Protein AF-Q5C4B3-F1 (afdb_monomer_lite)

Sequence (216 aa):
MTKDFSPYSTLPSRCFLTMSSDKAFKNINENVLPYVNGIFIEPGDGESVEKTQIGSLDFSVFSCQSVNSEAIKLAESFEYDSKSLESFLQRLLSSLESHMPLLLECISAALEFESRGFFTEVIQEVIKKMKCVVQFPLIDSDYFYNPIHEIEEDDCDFIFHFTFILRYLCYPVFRGKSHGLVVTCKSLRLMVFFSTLTRIIHESIPLRQLFSFLPI

Structure (mmCIF, N/CA/C/O backbone):
data_AF-Q5C4B3-F1
#
_entry.id   AF-Q5C4B3-F1
#
loop_
_atom_site.group_PDB
_atom_site.id
_atom_site.type_symbol
_atom_site.label_atom_id
_atom_site.label_alt_id
_atom_site.label_comp_id
_atom_site.label_asym_id
_atom_site.label_entity_id
_atom_site.label_seq_id
_atom_site.pdbx_PDB_ins_code
_atom_site.Cartn_x
_atom_site.Cartn_y
_atom_site.Cartn_z
_atom_site.occupancy
_atom_site.B_iso_or_equiv
_atom_site.auth_seq_id
_atom_site.auth_comp_id
_atom_site.auth_asym_id
_atom_site.auth_atom_id
_atom_site.pdbx_PDB_model_num
ATOM 1 N N . MET A 1 1 ? -23.673 -58.219 40.569 1.00 42.75 1 MET A N 1
ATOM 2 C CA . MET A 1 1 ? -22.215 -58.093 40.376 1.00 42.75 1 MET A CA 1
ATOM 3 C C . MET A 1 1 ? -21.987 -56.993 39.366 1.00 42.75 1 MET A C 1
ATOM 5 O O . MET A 1 1 ? -22.452 -57.086 38.241 1.00 42.75 1 MET A O 1
ATOM 9 N N . THR A 1 2 ? -21.404 -55.917 39.864 1.00 37.94 2 THR A N 1
ATOM 10 C CA . THR A 1 2 ? -21.088 -54.646 39.219 1.00 37.94 2 THR A CA 1
ATOM 11 C C . THR A 1 2 ? -19.963 -54.787 38.197 1.00 37.94 2 THR A C 1
ATOM 13 O O . THR A 1 2 ? -19.025 -55.552 38.425 1.00 37.94 2 THR A O 1
ATOM 16 N N . LYS A 1 3 ? -20.030 -53.992 37.125 1.00 38.06 3 LYS A N 1
ATOM 17 C CA . LYS A 1 3 ? -18.931 -53.121 36.678 1.00 38.06 3 LYS A CA 1
ATOM 18 C C . LYS A 1 3 ? -19.428 -52.190 35.573 1.00 38.06 3 LYS A C 1
ATOM 20 O O . LYS A 1 3 ? -19.507 -52.566 34.409 1.00 38.06 3 LYS A O 1
ATOM 25 N N . ASP A 1 4 ? -19.758 -50.978 36.003 1.00 37.06 4 ASP A N 1
ATOM 26 C CA . ASP A 1 4 ? -19.818 -49.780 35.178 1.00 37.06 4 ASP A CA 1
ATOM 27 C C . ASP A 1 4 ? -18.471 -49.557 34.481 1.00 37.06 4 ASP A C 1
ATOM 29 O O . ASP A 1 4 ? -17.417 -49.601 35.119 1.00 37.06 4 ASP A O 1
ATOM 33 N N . PHE A 1 5 ? -18.511 -49.281 33.180 1.00 36.56 5 PHE A N 1
ATOM 34 C CA . PHE A 1 5 ? -17.399 -48.688 32.444 1.00 36.56 5 PHE A CA 1
ATOM 35 C C . PHE A 1 5 ? -17.901 -47.423 31.751 1.00 36.56 5 PHE A C 1
ATOM 37 O O . PHE A 1 5 ? -18.406 -47.447 30.634 1.00 36.56 5 PHE A O 1
ATOM 44 N N . SER A 1 6 ? -17.743 -46.310 32.460 1.00 35.88 6 SER A N 1
ATOM 45 C CA . SER A 1 6 ? -17.608 -44.976 31.889 1.00 35.88 6 SER A CA 1
ATOM 46 C C . SER A 1 6 ? -16.128 -44.606 31.944 1.00 35.88 6 SER A C 1
ATOM 48 O O . SER A 1 6 ? -15.518 -44.757 33.005 1.00 35.88 6 SER A O 1
ATOM 50 N N . PRO A 1 7 ? -15.544 -44.085 30.855 1.00 38.00 7 PRO A N 1
ATOM 51 C CA . PRO A 1 7 ? -14.373 -43.247 30.973 1.00 38.00 7 PRO A CA 1
ATOM 52 C C . PRO A 1 7 ? -14.710 -41.848 30.453 1.00 38.00 7 PRO A C 1
ATOM 54 O O . PRO A 1 7 ? -14.357 -41.474 29.337 1.00 38.00 7 PRO A O 1
ATOM 57 N N . TYR A 1 8 ? -15.333 -41.034 31.307 1.00 3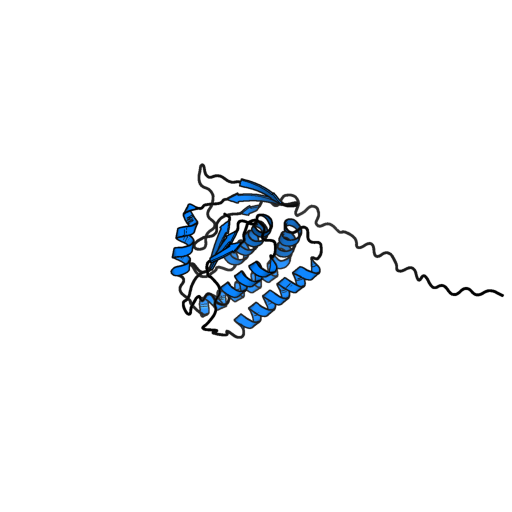3.53 8 TYR A N 1
ATOM 58 C CA . TYR A 1 8 ? -14.981 -39.617 31.348 1.00 33.53 8 TYR A CA 1
ATOM 59 C C . TYR A 1 8 ? -13.519 -39.527 3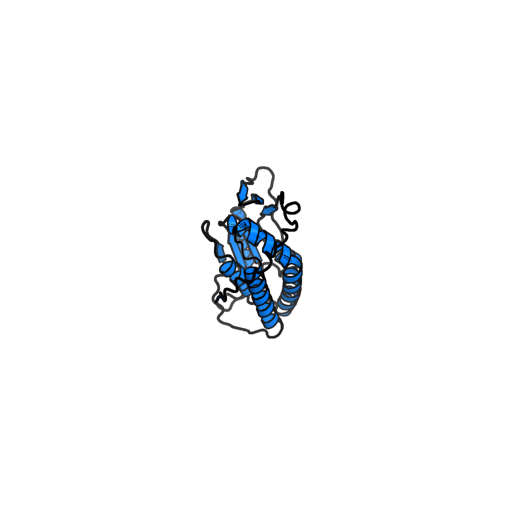1.796 1.00 33.53 8 TYR A C 1
ATOM 61 O O . TYR A 1 8 ? -13.219 -39.452 32.986 1.00 33.53 8 TYR A O 1
ATOM 69 N N . SER A 1 9 ? -12.589 -39.571 30.842 1.00 33.66 9 SER A N 1
ATOM 70 C CA . SER A 1 9 ? -11.233 -39.102 31.091 1.00 33.66 9 SER A CA 1
ATOM 71 C C . SER A 1 9 ? -11.267 -37.580 31.069 1.00 33.66 9 SER A C 1
ATOM 73 O O . SER A 1 9 ? -11.365 -36.954 30.014 1.00 33.66 9 SER A O 1
ATOM 75 N N . THR A 1 10 ? -11.215 -37.009 32.265 1.00 37.81 10 THR A N 1
ATOM 76 C CA . THR A 1 10 ? -10.820 -35.635 32.562 1.00 37.81 10 THR A CA 1
ATOM 77 C C . THR A 1 10 ? -9.620 -35.225 31.708 1.00 37.81 10 THR A C 1
ATOM 79 O O . THR A 1 10 ? -8.480 -35.582 32.009 1.00 37.81 10 THR A O 1
ATOM 82 N N . LEU A 1 11 ? -9.874 -34.474 30.638 1.00 30.89 11 LEU A N 1
ATOM 83 C CA . LEU A 1 11 ? -8.842 -33.671 29.999 1.00 30.89 11 LEU A CA 1
ATOM 84 C C . LEU A 1 11 ? -8.477 -32.557 30.986 1.00 30.89 11 LEU A C 1
ATOM 86 O O . LEU A 1 11 ? -9.383 -31.891 31.493 1.00 30.89 11 LEU A O 1
ATOM 90 N N . PRO A 1 12 ? -7.190 -32.350 31.303 1.00 29.67 12 PRO A N 1
ATOM 91 C CA . PRO A 1 12 ? -6.805 -31.215 32.115 1.00 29.67 12 PRO A CA 1
ATOM 92 C C . PRO A 1 12 ? -7.222 -29.952 31.369 1.00 29.67 12 PRO A C 1
ATOM 94 O O . PRO A 1 12 ? -6.818 -29.740 30.223 1.00 29.67 12 PRO A O 1
ATOM 97 N N . SER A 1 13 ? -8.035 -29.133 32.037 1.00 32.34 13 SER A N 1
ATOM 98 C CA . SER A 1 13 ? -8.277 -27.740 31.701 1.00 32.34 13 SER A CA 1
ATOM 99 C C . SER A 1 13 ? -6.924 -27.078 31.469 1.00 32.34 13 SER A C 1
ATOM 101 O O . SER A 1 13 ? -6.245 -26.665 32.410 1.00 32.34 13 SER A O 1
ATOM 103 N N . ARG A 1 14 ? -6.492 -27.004 30.208 1.00 30.69 14 ARG A N 1
ATOM 104 C CA . ARG A 1 14 ? -5.456 -26.063 29.817 1.00 30.69 14 ARG A CA 1
ATOM 105 C C . ARG A 1 14 ? -6.118 -24.704 29.926 1.00 30.69 14 ARG A C 1
ATOM 107 O O . ARG A 1 14 ? -6.725 -24.220 28.977 1.00 30.69 14 ARG A O 1
ATOM 114 N N . CYS A 1 15 ? -6.012 -24.123 31.121 1.00 29.45 15 CYS A N 1
ATOM 115 C CA . CYS A 1 15 ? -5.861 -22.691 31.270 1.00 29.45 15 CYS A CA 1
ATOM 116 C C . CYS A 1 15 ? -4.805 -22.274 30.248 1.00 29.45 15 CYS A C 1
ATOM 118 O O . CYS A 1 15 ? -3.604 -22.408 30.490 1.00 29.45 15 CYS A O 1
ATOM 120 N N . PHE A 1 16 ? -5.255 -21.838 29.073 1.00 30.98 16 PHE A N 1
ATOM 121 C CA . PHE A 1 16 ? -4.453 -20.953 28.264 1.00 30.98 16 PHE A CA 1
ATOM 122 C C . PHE A 1 16 ? -4.319 -19.701 29.108 1.00 30.98 16 PHE A C 1
ATOM 124 O O . PHE A 1 16 ? -5.247 -18.915 29.263 1.00 30.98 16 PHE A O 1
ATOM 131 N N . LEU A 1 17 ? -3.169 -19.632 29.767 1.00 30.58 17 LEU A N 1
ATOM 132 C CA . LEU A 1 17 ? -2.631 -18.437 30.365 1.00 30.58 17 LEU A CA 1
ATOM 133 C C . LEU A 1 17 ? -2.719 -17.334 29.309 1.00 30.58 17 LEU A C 1
ATOM 135 O O . LEU A 1 17 ? -1.885 -17.241 28.412 1.00 30.58 17 LEU A O 1
ATOM 139 N N . THR A 1 18 ? -3.756 -16.513 29.434 1.00 39.84 18 THR A N 1
ATOM 140 C CA . THR A 1 18 ? -3.779 -15.121 29.008 1.00 39.84 18 THR A CA 1
ATOM 141 C C . THR A 1 18 ? -2.606 -14.432 29.697 1.00 39.84 18 THR A C 1
ATOM 143 O O . THR A 1 18 ? -2.735 -13.879 30.788 1.00 39.84 18 THR A O 1
ATOM 146 N N . MET A 1 19 ? -1.419 -14.539 29.106 1.00 30.95 19 MET A N 1
ATOM 147 C CA . MET A 1 19 ? -0.260 -13.759 29.510 1.00 30.95 19 MET A CA 1
ATOM 148 C C . MET A 1 19 ? -0.111 -12.574 28.564 1.00 30.95 19 MET A C 1
ATOM 150 O O . MET A 1 19 ? 0.613 -12.614 27.581 1.00 30.95 19 MET A O 1
ATOM 154 N N . SER A 1 20 ? -0.801 -11.502 28.956 1.00 37.22 20 SER A N 1
ATOM 155 C CA . SER A 1 20 ? -0.249 -10.148 29.027 1.00 37.22 20 SER A CA 1
ATOM 156 C C . SER A 1 20 ? 0.287 -9.525 27.728 1.00 37.22 20 SER A C 1
ATOM 158 O O . SER A 1 20 ? 1.476 -9.226 27.636 1.00 37.22 20 SER A O 1
ATOM 160 N N . SER A 1 21 ? -0.610 -9.168 26.805 1.00 39.62 21 SER A N 1
ATOM 161 C CA . SER A 1 21 ? -0.408 -8.034 25.877 1.00 39.62 21 SER A CA 1
ATOM 162 C C . SER A 1 21 ? -1.192 -6.768 26.282 1.00 39.62 21 SER A C 1
ATOM 164 O O . SER A 1 21 ? -0.958 -5.694 25.734 1.00 39.62 21 SER A O 1
ATOM 166 N N . ASP A 1 22 ? -2.050 -6.843 27.308 1.00 42.22 22 ASP A N 1
ATOM 167 C CA . ASP A 1 22 ? -3.057 -5.819 27.664 1.00 42.22 22 ASP A CA 1
ATOM 168 C C . ASP A 1 22 ? -2.541 -4.443 28.121 1.00 42.22 22 ASP A C 1
ATOM 170 O O . ASP A 1 22 ? -3.342 -3.535 28.361 1.00 42.22 22 ASP A O 1
ATOM 174 N N . LYS A 1 23 ? -1.228 -4.256 28.285 1.00 37.03 23 LYS A N 1
ATOM 175 C CA . LYS A 1 23 ? -0.658 -2.970 28.728 1.00 37.03 23 LYS A CA 1
ATOM 176 C C . LYS A 1 23 ? 0.205 -2.257 27.694 1.00 37.03 23 LYS A C 1
ATOM 178 O O . LYS A 1 23 ? 0.422 -1.067 27.868 1.00 37.03 23 LYS A O 1
ATOM 183 N N . ALA A 1 24 ? 0.681 -2.939 26.651 1.00 42.16 24 ALA A N 1
ATOM 184 C CA . ALA A 1 24 ? 1.560 -2.313 25.659 1.00 42.16 24 ALA A CA 1
ATOM 185 C C . ALA A 1 24 ? 0.782 -1.574 24.557 1.00 42.16 24 ALA A C 1
ATOM 187 O O . ALA A 1 24 ? 1.280 -0.591 24.027 1.00 42.16 24 ALA A O 1
ATOM 188 N N . PHE A 1 25 ? -0.442 -2.020 24.253 1.00 46.25 25 PHE A N 1
ATOM 189 C CA . PHE A 1 25 ? -1.248 -1.488 23.145 1.00 46.25 25 PHE A CA 1
ATOM 190 C C . PHE A 1 25 ? -2.379 -0.542 23.570 1.00 46.25 25 PHE A C 1
ATOM 192 O O . PHE A 1 25 ? -2.997 0.103 22.727 1.00 46.25 25 PHE A O 1
ATOM 199 N N . LYS A 1 26 ? -2.652 -0.425 24.878 1.00 43.00 26 LYS A N 1
ATOM 200 C CA . LYS A 1 26 ? -3.513 0.647 25.386 1.00 43.00 26 LYS A CA 1
ATOM 201 C C . LYS A 1 26 ? -2.761 1.957 25.173 1.00 43.00 26 LYS A C 1
ATOM 203 O O . LYS A 1 26 ? -1.754 2.173 25.843 1.00 43.00 26 LYS A O 1
ATOM 208 N N . ASN A 1 27 ? -3.266 2.799 24.271 1.00 47.91 27 ASN A N 1
ATOM 209 C CA . ASN A 1 27 ? -2.735 4.115 23.883 1.00 47.91 27 ASN A CA 1
ATOM 210 C C . ASN A 1 27 ? -1.736 4.129 22.708 1.00 47.91 27 ASN A C 1
ATOM 212 O O . ASN A 1 27 ? -0.797 4.929 22.727 1.00 47.91 27 ASN A O 1
ATOM 216 N N . ILE A 1 28 ? -1.924 3.316 21.662 1.00 54.12 28 ILE A N 1
ATOM 217 C CA . ILE A 1 28 ? -1.354 3.708 20.363 1.00 54.12 28 ILE A CA 1
ATOM 218 C C . ILE A 1 28 ? -2.159 4.901 19.866 1.00 54.12 28 ILE A C 1
ATOM 220 O O . ILE A 1 28 ? -3.284 4.729 19.421 1.00 54.12 28 ILE A O 1
ATOM 224 N N . ASN A 1 29 ? -1.589 6.097 19.998 1.00 56.69 29 ASN A N 1
ATOM 225 C CA . ASN A 1 29 ? -2.090 7.297 19.345 1.00 56.69 29 ASN A CA 1
ATOM 226 C C . ASN A 1 29 ? -1.433 7.362 17.965 1.00 56.69 29 ASN A C 1
ATOM 228 O O . ASN A 1 29 ? -0.313 7.862 17.827 1.00 56.69 29 ASN A O 1
ATOM 232 N N . GLU A 1 30 ? -2.073 6.751 16.971 1.00 71.81 30 GLU A N 1
ATOM 233 C CA . GLU A 1 30 ? -1.550 6.729 15.607 1.00 71.81 30 GLU A CA 1
ATOM 234 C C . GLU A 1 30 ? -2.105 7.905 14.803 1.00 71.81 30 GLU A C 1
ATOM 236 O O . GLU A 1 30 ? -3.313 8.089 14.670 1.00 71.81 30 GLU A O 1
ATOM 241 N N . ASN A 1 31 ? -1.202 8.708 14.239 1.00 82.88 31 ASN A N 1
ATOM 242 C CA . ASN A 1 31 ? -1.566 9.675 13.213 1.00 82.88 31 ASN A CA 1
ATOM 243 C C . ASN A 1 31 ? -1.624 8.938 11.873 1.00 82.88 31 ASN A C 1
ATOM 245 O O . ASN A 1 31 ? -0.605 8.408 11.404 1.00 82.88 31 ASN A O 1
ATOM 249 N N . VAL A 1 32 ? -2.811 8.910 11.274 1.00 88.50 32 VAL A N 1
ATOM 250 C CA . VAL A 1 32 ? -3.018 8.460 9.901 1.00 88.50 32 VAL A CA 1
ATOM 251 C C . VAL A 1 32 ? -2.856 9.674 9.000 1.00 88.50 32 VAL A C 1
ATOM 253 O O . VAL A 1 32 ? -3.673 10.594 9.020 1.00 88.50 32 VAL A O 1
ATOM 256 N N . LEU A 1 33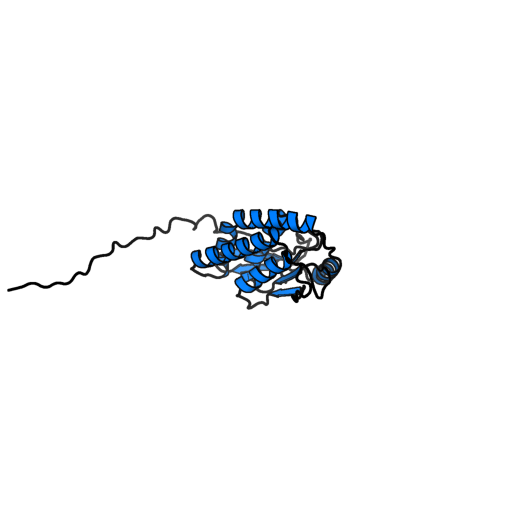 ? -1.779 9.665 8.221 1.00 91.31 33 LEU A N 1
ATOM 257 C CA . LEU A 1 33 ? -1.395 10.764 7.347 1.00 91.31 33 LEU A CA 1
ATOM 258 C C . LEU A 1 33 ? -1.457 10.319 5.882 1.00 91.31 33 LEU A C 1
ATOM 260 O O . LEU A 1 33 ? -1.121 9.165 5.588 1.00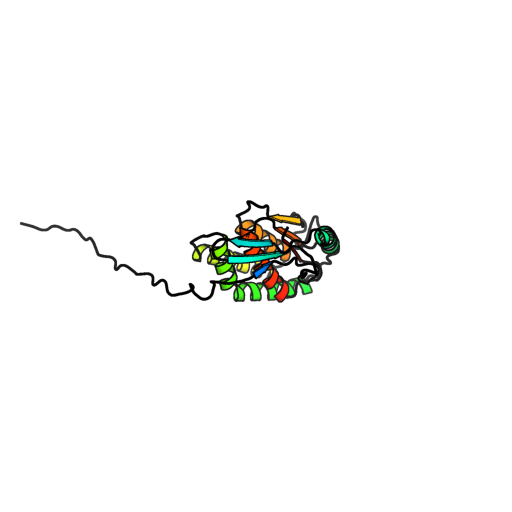 91.31 33 LEU A O 1
ATOM 264 N N . PRO A 1 34 ? -1.808 11.218 4.948 1.00 93.25 34 PRO A N 1
ATOM 265 C CA . PRO A 1 34 ? -1.625 10.968 3.531 1.00 93.25 34 PRO A CA 1
ATOM 266 C C . PRO A 1 34 ? -0.147 10.715 3.231 1.00 93.25 34 PRO A C 1
ATOM 268 O O . PRO A 1 34 ? 0.738 11.397 3.749 1.00 93.25 34 PRO A O 1
ATOM 271 N N . TYR A 1 35 ? 0.120 9.741 2.371 1.00 95.62 35 TYR A N 1
ATOM 272 C CA . TYR A 1 35 ? 1.449 9.408 1.886 1.00 95.62 35 TYR A CA 1
ATOM 273 C C . TYR A 1 35 ? 1.488 9.598 0.377 1.00 95.62 35 TYR A C 1
ATOM 275 O O . TYR A 1 35 ? 0.824 8.870 -0.362 1.00 95.62 35 TYR A O 1
ATOM 283 N N . VAL A 1 36 ? 2.263 10.576 -0.086 1.00 94.38 36 VAL A N 1
ATOM 284 C CA . VAL A 1 36 ? 2.363 10.938 -1.505 1.00 94.38 36 VAL A CA 1
ATOM 285 C C . VAL A 1 36 ? 3.816 11.257 -1.829 1.00 94.38 36 VAL A C 1
ATOM 287 O O . VAL A 1 36 ? 4.528 11.858 -1.030 1.00 94.38 36 VAL A O 1
ATOM 290 N N . ASN A 1 37 ? 4.281 10.845 -3.011 1.00 92.19 37 ASN A N 1
ATOM 291 C CA . ASN A 1 37 ? 5.634 11.144 -3.502 1.00 92.19 37 ASN A CA 1
ATOM 292 C C . ASN A 1 37 ? 6.766 10.774 -2.513 1.00 92.19 37 ASN A C 1
ATOM 294 O O . ASN A 1 37 ? 7.790 11.452 -2.444 1.00 92.19 37 ASN A O 1
ATOM 298 N N . GLY A 1 38 ? 6.594 9.696 -1.746 1.00 92.88 38 GLY A N 1
ATOM 299 C CA . GLY A 1 38 ? 7.624 9.204 -0.831 1.00 92.88 38 GLY A CA 1
ATOM 300 C C . GLY A 1 38 ? 7.598 9.801 0.580 1.00 92.88 38 GLY A C 1
ATOM 301 O O . GLY A 1 38 ? 8.404 9.374 1.410 1.00 92.88 38 GLY A O 1
ATOM 302 N N . ILE A 1 39 ? 6.696 10.744 0.868 1.00 94.19 39 ILE A N 1
ATOM 303 C CA . ILE A 1 39 ? 6.627 11.464 2.146 1.00 94.19 39 ILE A CA 1
ATOM 304 C C . ILE A 1 39 ? 5.239 11.361 2.782 1.00 94.19 39 ILE A C 1
ATOM 306 O O . ILE A 1 39 ? 4.233 11.261 2.081 1.00 94.19 39 ILE A O 1
ATOM 310 N N . PHE A 1 40 ? 5.196 11.415 4.113 1.00 93.44 40 PHE A N 1
ATOM 311 C CA . PHE A 1 40 ? 3.960 11.651 4.856 1.00 93.44 40 PHE A CA 1
ATOM 312 C C . PHE A 1 40 ? 3.669 13.150 4.879 1.00 93.44 40 PHE A C 1
ATOM 314 O O . PHE A 1 40 ? 4.566 13.956 5.133 1.00 93.44 40 PHE A O 1
ATOM 321 N N . ILE A 1 41 ? 2.429 13.515 4.577 1.00 90.81 41 ILE A N 1
ATOM 322 C CA . ILE A 1 41 ? 1.970 14.899 4.579 1.00 90.81 41 ILE A CA 1
ATOM 323 C C . ILE A 1 41 ? 1.449 15.209 5.975 1.00 90.81 41 ILE A C 1
ATOM 325 O O . ILE A 1 41 ? 0.442 14.654 6.410 1.00 90.81 41 ILE A O 1
ATOM 329 N N . GLU A 1 42 ? 2.166 16.080 6.674 1.00 86.31 42 GLU A N 1
ATOM 330 C CA . GLU A 1 42 ? 1.776 16.564 7.994 1.00 86.31 42 GLU A CA 1
ATOM 331 C C . GLU A 1 42 ? 0.720 17.674 7.866 1.00 86.31 42 GLU A C 1
ATOM 333 O O . GLU A 1 42 ? 0.784 18.459 6.913 1.00 86.31 42 GLU A O 1
ATOM 338 N N . PRO A 1 43 ? -0.222 17.775 8.818 1.00 80.81 43 PRO A N 1
ATOM 339 C CA . PRO A 1 43 ? -1.222 18.832 8.817 1.00 80.81 43 PRO A CA 1
ATOM 340 C C . PRO A 1 43 ? -0.575 20.210 9.020 1.00 80.81 43 PRO A C 1
ATOM 342 O O . PRO A 1 43 ? 0.252 20.406 9.916 1.00 80.81 43 PRO A O 1
ATOM 345 N N . GLY A 1 44 ? -0.969 21.175 8.195 1.00 71.31 44 GLY A N 1
ATOM 346 C CA . GLY A 1 44 ? -0.624 22.585 8.341 1.00 71.31 44 GLY A CA 1
ATOM 347 C C . GLY A 1 44 ? -1.478 23.307 9.391 1.00 71.31 44 GLY A C 1
ATOM 348 O O . GLY A 1 44 ? -2.471 22.786 9.906 1.00 71.31 44 GLY A O 1
ATOM 349 N N . ASP A 1 45 ? -1.111 24.553 9.695 1.00 58.84 45 ASP A N 1
ATOM 350 C CA . ASP A 1 45 ? -1.865 25.393 10.630 1.00 58.84 45 ASP A CA 1
ATOM 351 C C . ASP A 1 45 ? -3.309 25.617 10.133 1.00 58.84 45 ASP A C 1
ATOM 353 O O . ASP A 1 45 ? -3.539 26.265 9.111 1.00 58.84 45 ASP A O 1
ATOM 357 N N . GLY A 1 46 ? -4.294 25.115 10.888 1.00 56.41 46 GLY A N 1
ATOM 358 C CA . GLY A 1 46 ? -5.725 25.304 10.611 1.00 56.41 46 GLY A CA 1
ATOM 359 C C . GLY A 1 46 ? -6.409 24.167 9.846 1.00 56.41 46 GLY A C 1
ATOM 360 O O . GLY A 1 46 ? -7.599 24.282 9.548 1.00 56.41 46 GLY A O 1
ATOM 361 N N . GLU A 1 47 ? -5.704 23.075 9.554 1.00 67.56 47 GLU A N 1
ATOM 362 C CA . GLU A 1 47 ? -6.296 21.901 8.911 1.00 67.56 47 GLU A CA 1
ATOM 363 C C . GLU A 1 47 ? -7.040 20.998 9.909 1.00 67.56 47 GLU A C 1
ATOM 365 O O . GLU A 1 47 ? -6.685 20.885 11.087 1.00 67.56 47 GLU A O 1
ATOM 370 N N . SER A 1 48 ? -8.127 20.372 9.446 1.00 63.34 48 SER A N 1
ATOM 371 C CA . SER A 1 48 ? -8.973 19.519 10.278 1.00 63.34 48 SER A CA 1
ATOM 372 C C . SER A 1 48 ? -8.348 18.141 10.460 1.00 63.34 48 SER A C 1
ATOM 374 O O . SER A 1 48 ? -8.157 17.406 9.493 1.00 63.34 48 SER A O 1
ATOM 376 N N . VAL A 1 49 ? -8.098 17.777 11.714 1.00 74.56 49 VAL A N 1
ATOM 377 C CA . VAL A 1 49 ? -7.721 16.424 12.122 1.00 74.56 49 VAL A CA 1
ATOM 378 C C . VAL A 1 49 ? -8.917 15.808 12.834 1.00 74.56 49 VAL A C 1
ATOM 380 O O . VAL A 1 49 ? -9.337 16.305 13.884 1.00 74.56 49 VAL A O 1
ATOM 383 N N . GLU A 1 50 ? -9.477 14.747 12.264 1.00 76.62 50 GLU A N 1
ATOM 384 C CA . GLU A 1 50 ? -10.559 14.006 12.903 1.00 76.62 50 GLU A CA 1
ATOM 385 C C . GLU A 1 50 ? -9.966 13.035 13.922 1.00 76.62 50 GLU A C 1
ATOM 387 O O . GLU A 1 50 ? -9.058 12.267 13.613 1.00 76.62 50 GLU A O 1
ATOM 392 N N . LYS A 1 51 ? -10.457 13.083 15.162 1.00 74.81 51 LYS A N 1
ATOM 393 C CA . LYS A 1 51 ? -10.072 12.129 16.204 1.00 74.81 51 LYS A CA 1
ATOM 394 C C . LYS A 1 51 ? -11.159 11.083 16.329 1.00 74.81 51 LYS A C 1
ATOM 396 O O . LYS A 1 51 ? -12.281 11.425 16.698 1.00 74.81 51 LYS A O 1
ATOM 401 N N . THR A 1 52 ? -10.791 9.833 16.096 1.00 73.44 52 THR A N 1
ATOM 402 C CA . THR A 1 52 ? -11.726 8.711 16.064 1.00 73.44 52 THR A CA 1
ATOM 403 C C . THR A 1 52 ? -11.171 7.540 16.860 1.00 73.44 52 THR A C 1
ATOM 405 O O . THR A 1 52 ? -9.961 7.380 17.015 1.00 73.44 52 THR A O 1
ATOM 408 N N . GLN A 1 53 ? -12.083 6.735 17.399 1.00 71.62 53 GLN A N 1
ATOM 409 C CA . GLN A 1 53 ? -11.771 5.516 18.129 1.00 71.62 53 GLN A CA 1
ATOM 410 C C . GLN A 1 53 ? -12.367 4.310 17.394 1.00 71.62 53 GLN A C 1
ATOM 412 O O . GLN A 1 53 ? -13.546 4.328 17.038 1.00 71.62 53 GLN A O 1
ATOM 417 N N . ILE A 1 54 ? -11.576 3.254 17.190 1.00 66.81 54 ILE A N 1
ATOM 418 C CA . ILE A 1 54 ? -12.048 1.950 16.689 1.00 66.81 54 ILE A CA 1
ATOM 419 C C . ILE A 1 54 ? -11.552 0.862 17.618 1.00 66.81 54 ILE A C 1
ATOM 421 O O . ILE A 1 54 ? -10.345 0.719 17.818 1.00 66.81 54 ILE A O 1
ATOM 425 N N . GLY A 1 55 ? -12.479 0.070 18.154 1.00 68.81 55 GLY A N 1
ATOM 426 C CA . GLY A 1 55 ? -12.148 -0.956 19.133 1.00 68.81 55 GLY A CA 1
ATOM 427 C C . GLY A 1 55 ? -11.374 -0.336 20.299 1.00 68.81 55 GLY A C 1
ATOM 428 O O . GLY A 1 55 ? -11.874 0.548 20.994 1.00 68.81 55 GLY A O 1
ATOM 429 N N . SER A 1 56 ? -10.128 -0.771 20.492 1.00 66.88 56 SER A N 1
ATOM 430 C CA . SER A 1 56 ? -9.224 -0.248 21.527 1.00 66.88 56 SER A CA 1
ATOM 431 C C . SER A 1 56 ? -8.221 0.812 21.045 1.00 66.88 56 SER A C 1
ATOM 433 O O . SER A 1 56 ? -7.310 1.149 21.802 1.00 66.88 56 SER A O 1
ATOM 435 N N . LEU A 1 57 ? -8.324 1.278 19.798 1.00 70.25 57 LEU A N 1
ATOM 436 C CA . LEU A 1 57 ? -7.370 2.194 19.166 1.00 70.25 57 LEU A CA 1
ATOM 437 C C . LEU A 1 57 ? -7.934 3.612 19.097 1.00 70.25 57 LEU A C 1
ATOM 439 O O . LEU A 1 57 ? -9.027 3.803 18.569 1.00 70.25 57 LEU A O 1
ATOM 443 N N . ASP A 1 58 ? -7.148 4.586 19.558 1.00 73.25 58 ASP A N 1
ATOM 444 C CA . ASP A 1 58 ? -7.410 6.015 19.381 1.00 73.25 58 ASP A CA 1
ATOM 445 C C . ASP A 1 58 ? -6.498 6.536 18.269 1.00 73.25 58 ASP A C 1
ATOM 447 O O . ASP A 1 58 ? -5.277 6.414 18.359 1.00 73.25 58 ASP A O 1
ATOM 451 N N . PHE A 1 59 ? -7.049 7.128 17.217 1.00 76.19 59 PHE A N 1
ATOM 452 C CA . PHE A 1 59 ? -6.232 7.642 16.122 1.00 76.19 59 PHE A CA 1
ATOM 453 C C . PHE A 1 59 ? -6.747 8.980 15.609 1.00 76.19 59 PHE A C 1
ATOM 455 O O . PHE A 1 59 ? -7.905 9.368 15.778 1.00 76.19 59 PHE A O 1
ATOM 462 N N . SER A 1 60 ? -5.815 9.714 15.016 1.00 80.06 60 SER A N 1
ATOM 463 C CA . SER A 1 60 ? -6.052 11.014 14.408 1.00 80.06 60 SER A CA 1
ATOM 464 C C . SER A 1 60 ? -5.922 10.855 12.901 1.00 80.06 60 SER A C 1
ATOM 466 O O . SER A 1 60 ? -4.833 10.565 12.404 1.00 80.06 60 SER A O 1
ATOM 468 N N . VAL A 1 61 ? -7.030 11.002 12.180 1.00 81.69 61 VAL A N 1
ATOM 469 C CA . VAL A 1 61 ? -7.068 10.927 10.721 1.00 81.69 61 VAL A CA 1
ATOM 470 C C . VAL A 1 61 ? -6.926 12.322 10.150 1.00 81.69 61 VAL A C 1
ATOM 472 O O . VAL A 1 61 ? -7.697 13.229 10.471 1.00 81.69 61 VAL A O 1
ATOM 475 N N . PHE A 1 62 ? -5.940 12.484 9.277 1.00 83.38 62 PHE A N 1
ATOM 476 C CA . PHE A 1 62 ? -5.792 13.681 8.476 1.00 83.38 62 PHE A CA 1
ATOM 477 C C . PHE A 1 62 ? -6.161 13.377 7.023 1.00 83.38 62 PHE A C 1
ATOM 479 O O . PHE A 1 62 ? -5.409 12.718 6.312 1.00 83.38 62 PHE A O 1
ATOM 486 N N . SER A 1 63 ? -7.326 13.859 6.590 1.00 78.44 63 SER A N 1
ATOM 487 C CA . SER A 1 63 ? -7.795 13.762 5.204 1.00 78.44 63 SER A CA 1
ATOM 488 C C . SER A 1 63 ? -7.474 15.061 4.468 1.00 78.44 63 SER A C 1
ATOM 490 O O . SER A 1 63 ? -7.829 16.152 4.919 1.00 78.44 63 SER A O 1
ATOM 492 N N . CYS A 1 64 ? -6.785 14.956 3.330 1.00 76.62 64 CYS A N 1
ATOM 493 C CA . CYS A 1 64 ? -6.366 16.105 2.532 1.00 76.62 64 CYS A CA 1
ATOM 494 C C . CYS A 1 64 ? -6.786 15.917 1.071 1.00 76.62 64 CYS A C 1
ATOM 496 O O . CYS A 1 64 ? -6.033 15.442 0.226 1.00 76.62 64 CYS A O 1
ATOM 498 N N . GLN A 1 65 ? -8.022 16.300 0.746 1.00 77.31 65 GLN A N 1
ATOM 499 C CA . GLN A 1 65 ? -8.581 16.090 -0.597 1.00 77.31 65 GLN A CA 1
ATOM 500 C C . GLN A 1 65 ? -7.795 16.801 -1.713 1.00 77.31 65 GLN A C 1
ATOM 502 O O . GLN A 1 65 ? -7.848 16.381 -2.872 1.00 77.31 65 GLN A O 1
ATOM 507 N N . SER A 1 66 ? -7.056 17.867 -1.387 1.00 76.56 66 SER A N 1
ATOM 508 C CA . SER A 1 66 ? -6.264 18.630 -2.358 1.00 76.56 66 SER A CA 1
ATOM 509 C C . SER A 1 66 ? -5.140 17.798 -2.989 1.00 76.56 66 SER A C 1
ATOM 511 O O . SER A 1 66 ? -4.801 18.034 -4.152 1.00 76.56 66 SER A O 1
ATOM 513 N N . VAL A 1 67 ? -4.624 16.779 -2.289 1.00 82.31 67 VAL A N 1
ATOM 514 C CA . VAL A 1 67 ? -3.504 15.951 -2.771 1.00 82.31 67 VAL A CA 1
ATOM 515 C C . VAL A 1 67 ? -3.944 14.781 -3.653 1.00 82.31 67 VAL A C 1
ATOM 517 O O . VAL A 1 67 ? -3.117 14.197 -4.350 1.00 82.31 67 VAL A O 1
ATOM 520 N N . ASN A 1 68 ? -5.245 14.476 -3.716 1.00 84.25 68 ASN A N 1
ATOM 521 C CA . ASN A 1 68 ? -5.769 13.341 -4.487 1.00 84.25 68 ASN A CA 1
ATOM 522 C C . ASN A 1 68 ? -5.429 13.452 -5.980 1.00 84.25 68 ASN A C 1
ATOM 524 O O . ASN A 1 68 ? -4.935 12.508 -6.595 1.00 84.25 68 ASN A O 1
ATOM 528 N N . SER A 1 69 ? -5.661 14.631 -6.568 1.00 88.06 69 SER A N 1
ATOM 529 C CA . SER A 1 69 ? -5.388 14.857 -7.993 1.00 88.06 69 SER A CA 1
ATOM 530 C C . SER A 1 69 ? -3.892 14.846 -8.320 1.00 88.06 69 SER A C 1
ATOM 532 O O . SER A 1 69 ? -3.505 14.491 -9.434 1.00 88.06 69 SER A O 1
ATOM 534 N N . GLU A 1 70 ? -3.049 15.221 -7.358 1.00 91.62 70 GLU A N 1
ATOM 535 C CA . GLU A 1 70 ? -1.597 15.180 -7.495 1.00 91.62 70 GLU A CA 1
ATOM 536 C C . GLU A 1 70 ? -1.080 13.742 -7.406 1.00 91.62 70 GLU A C 1
ATOM 538 O O . GLU A 1 70 ? -0.299 13.329 -8.261 1.00 91.62 70 GLU A O 1
ATOM 543 N N . ALA A 1 71 ? -1.565 12.957 -6.440 1.00 93.56 71 ALA A N 1
ATOM 544 C CA . ALA A 1 71 ? -1.193 11.554 -6.273 1.00 93.56 71 ALA A CA 1
ATOM 545 C C . ALA A 1 71 ? -1.471 10.729 -7.539 1.00 93.56 71 ALA A C 1
ATOM 547 O O . ALA A 1 71 ? -0.614 9.958 -7.968 1.00 93.56 71 ALA A O 1
ATOM 548 N N . ILE A 1 72 ? -2.623 10.946 -8.186 1.00 93.75 72 ILE A N 1
ATOM 549 C CA . ILE A 1 72 ? -2.968 10.285 -9.456 1.00 93.75 72 ILE A CA 1
ATOM 550 C C . ILE A 1 72 ? -1.982 10.677 -10.563 1.00 93.75 72 ILE A C 1
ATOM 552 O O . ILE A 1 72 ? -1.400 9.802 -11.199 1.00 93.75 72 ILE A O 1
ATOM 556 N N . LYS A 1 73 ? -1.726 11.978 -10.759 1.00 94.25 73 LYS A N 1
ATOM 557 C CA . LYS A 1 73 ? -0.777 12.462 -11.782 1.00 94.25 73 LYS A CA 1
ATOM 558 C C . LYS A 1 73 ? 0.638 11.931 -11.570 1.00 94.25 73 LYS A C 1
ATOM 560 O O . LYS A 1 73 ? 1.340 11.635 -12.530 1.00 94.25 73 LYS A O 1
ATOM 565 N N . LEU A 1 74 ? 1.067 11.834 -10.315 1.00 95.19 74 LEU A N 1
ATOM 566 C CA . LEU A 1 74 ? 2.364 11.272 -9.961 1.00 95.19 74 LEU A CA 1
ATOM 567 C C . LEU A 1 74 ? 2.418 9.774 -10.269 1.00 95.19 74 LEU A C 1
ATOM 569 O O . LEU A 1 74 ? 3.401 9.316 -10.843 1.00 95.19 74 LEU A O 1
ATOM 573 N N . ALA A 1 75 ? 1.372 9.020 -9.931 1.00 95.31 75 ALA A N 1
ATOM 574 C CA . ALA A 1 75 ? 1.292 7.596 -10.240 1.00 95.31 75 ALA A CA 1
ATOM 575 C C . ALA A 1 75 ? 1.327 7.329 -11.757 1.00 95.31 75 ALA A C 1
ATOM 577 O O . ALA A 1 75 ? 1.990 6.387 -12.192 1.00 95.31 75 ALA A O 1
ATOM 578 N N . GLU A 1 76 ? 0.688 8.180 -12.567 1.00 94.69 76 GLU A N 1
ATOM 579 C CA . GLU A 1 76 ? 0.737 8.113 -14.037 1.00 94.69 76 GLU A CA 1
ATOM 580 C C . GLU A 1 76 ? 2.150 8.322 -14.605 1.00 94.69 76 GLU A C 1
ATOM 582 O O . GLU A 1 76 ? 2.464 7.803 -15.677 1.00 94.69 76 GLU A O 1
ATOM 587 N N . SER A 1 77 ? 3.011 9.068 -13.903 1.00 95.06 77 SER A N 1
ATOM 588 C CA . SER A 1 77 ? 4.398 9.310 -14.318 1.00 95.06 77 SER A CA 1
ATOM 589 C C . SER A 1 77 ? 5.398 8.279 -13.787 1.00 95.06 77 SER A C 1
ATOM 591 O O . SER A 1 77 ? 6.598 8.454 -13.989 1.00 95.06 77 SER A O 1
ATOM 593 N N . PHE A 1 78 ? 4.936 7.218 -13.117 1.00 95.12 78 PHE A N 1
ATOM 594 C CA . PHE A 1 78 ? 5.813 6.177 -12.589 1.00 95.12 78 PHE A CA 1
ATOM 595 C C . PHE A 1 78 ? 6.615 5.485 -13.703 1.00 95.12 78 PHE A C 1
ATOM 597 O O . PHE A 1 78 ? 6.064 4.895 -14.639 1.00 95.12 78 PHE A O 1
ATOM 604 N N . GLU A 1 79 ? 7.937 5.490 -13.544 1.00 91.88 79 GLU A N 1
ATOM 605 C CA . GLU A 1 79 ? 8.872 4.814 -14.437 1.00 91.88 79 GLU A CA 1
ATOM 606 C C . GLU A 1 79 ? 9.316 3.476 -13.839 1.00 91.88 79 GLU A C 1
ATOM 608 O O . GLU A 1 79 ? 9.875 3.404 -12.741 1.00 91.88 79 GLU A O 1
ATOM 613 N N . TYR A 1 80 ? 9.077 2.395 -14.582 1.00 89.56 80 TYR A N 1
ATOM 614 C CA . TYR A 1 80 ? 9.479 1.058 -14.166 1.00 89.56 80 TYR A CA 1
ATOM 615 C C . TYR A 1 80 ? 10.984 0.836 -14.362 1.00 89.56 80 TYR A C 1
ATOM 617 O O . TYR A 1 80 ? 11.485 0.865 -15.487 1.00 89.56 80 TYR A O 1
ATOM 625 N N . ASP A 1 81 ? 11.678 0.502 -13.273 1.00 90.69 81 ASP A N 1
ATOM 626 C CA . ASP A 1 81 ? 13.032 -0.052 -13.300 1.00 90.69 81 ASP A CA 1
ATOM 627 C C . ASP A 1 81 ? 13.077 -1.393 -12.563 1.00 90.69 81 ASP A C 1
ATOM 629 O O . ASP A 1 81 ? 12.937 -1.458 -11.341 1.00 90.69 81 ASP A O 1
ATOM 633 N N . SER A 1 82 ? 13.307 -2.470 -13.316 1.00 89.31 82 SER A N 1
ATOM 634 C CA . SER A 1 82 ? 13.315 -3.846 -12.795 1.00 89.31 82 SER A CA 1
ATOM 635 C C . SER A 1 82 ? 14.280 -4.060 -11.624 1.00 89.31 82 SER A C 1
ATOM 637 O O . SER A 1 82 ? 13.914 -4.712 -10.649 1.00 89.31 82 SER A O 1
ATOM 639 N N . LYS A 1 83 ? 15.490 -3.485 -11.678 1.00 91.75 83 LYS A N 1
ATOM 640 C CA . LYS A 1 83 ? 16.515 -3.671 -10.637 1.00 91.75 83 LYS A CA 1
ATOM 641 C C . LYS A 1 83 ? 16.160 -2.932 -9.356 1.00 91.75 83 LYS A C 1
ATOM 643 O O . LYS A 1 83 ? 16.271 -3.494 -8.265 1.00 91.75 83 LYS A O 1
ATOM 648 N N . SER A 1 84 ? 15.722 -1.681 -9.478 1.00 94.19 84 SER A N 1
ATOM 649 C CA . SER A 1 84 ? 15.244 -0.913 -8.331 1.00 94.19 84 SER A CA 1
ATOM 650 C C . SER A 1 84 ? 14.022 -1.577 -7.712 1.00 94.19 84 SER A C 1
ATOM 652 O O . SER A 1 84 ? 13.948 -1.656 -6.486 1.00 94.19 84 SER A O 1
ATOM 654 N N . LEU A 1 85 ? 13.100 -2.096 -8.533 1.00 94.19 85 LEU A N 1
ATOM 655 C CA . LEU A 1 85 ? 11.911 -2.796 -8.054 1.00 94.19 85 LEU A CA 1
ATOM 656 C C . LEU A 1 85 ? 12.278 -4.062 -7.280 1.00 94.19 85 LEU A C 1
ATOM 658 O O . LEU A 1 85 ? 11.805 -4.239 -6.164 1.00 94.19 85 LEU A O 1
ATOM 662 N N . GLU A 1 86 ? 13.161 -4.903 -7.816 1.00 94.12 86 GLU A N 1
ATOM 663 C CA . GLU A 1 86 ? 13.645 -6.100 -7.119 1.00 94.12 86 GLU A CA 1
ATOM 664 C C . GLU A 1 86 ? 14.277 -5.743 -5.765 1.00 94.12 86 GLU A C 1
ATOM 666 O O . GLU A 1 86 ? 13.941 -6.332 -4.735 1.00 94.12 86 GLU A O 1
ATOM 671 N N . SER A 1 87 ? 15.144 -4.726 -5.748 1.00 95.50 87 SER A N 1
ATOM 672 C CA . SER A 1 87 ? 15.802 -4.246 -4.531 1.00 95.50 87 SER A CA 1
ATOM 673 C C . SER A 1 87 ? 14.800 -3.727 -3.494 1.00 95.50 87 SER A C 1
ATOM 675 O O . SER A 1 87 ? 14.930 -4.012 -2.301 1.00 95.50 87 SER A O 1
ATOM 677 N N . PHE A 1 88 ? 13.781 -2.989 -3.938 1.00 97.06 88 PHE A N 1
ATOM 678 C CA . PHE A 1 88 ? 12.671 -2.557 -3.093 1.00 97.06 88 PHE A CA 1
ATOM 679 C C . PHE A 1 88 ? 11.889 -3.747 -2.532 1.00 97.06 88 PHE A C 1
ATOM 681 O O . PHE A 1 88 ? 11.677 -3.810 -1.324 1.00 97.06 88 PHE A O 1
ATOM 688 N N . LEU A 1 89 ? 11.513 -4.718 -3.367 1.00 96.88 89 LEU A N 1
ATOM 689 C CA . LEU A 1 89 ? 10.739 -5.883 -2.938 1.00 96.88 89 LEU A CA 1
ATOM 690 C C . LEU A 1 89 ? 11.495 -6.735 -1.910 1.00 96.88 89 LEU A C 1
ATOM 692 O O . LEU A 1 89 ? 10.884 -7.224 -0.964 1.00 96.88 89 LEU A O 1
ATOM 696 N N . GLN A 1 90 ? 12.816 -6.878 -2.038 1.00 96.88 90 GLN A N 1
ATOM 697 C CA . GLN A 1 90 ? 13.646 -7.565 -1.038 1.00 96.88 90 GLN A CA 1
ATOM 698 C C . GLN A 1 90 ? 13.623 -6.858 0.327 1.00 96.88 90 GLN A C 1
ATOM 700 O O . GLN A 1 90 ? 13.509 -7.520 1.366 1.00 96.88 90 GLN A O 1
ATOM 705 N N . ARG A 1 91 ? 13.692 -5.519 0.334 1.00 97.81 91 ARG A N 1
ATOM 706 C CA . ARG A 1 91 ? 13.544 -4.726 1.564 1.00 97.81 91 ARG A CA 1
ATOM 707 C C . ARG A 1 91 ? 12.134 -4.855 2.128 1.00 97.81 91 ARG A C 1
ATOM 709 O O . ARG A 1 91 ? 12.000 -5.173 3.302 1.00 97.81 91 ARG A O 1
ATOM 716 N N . LEU A 1 92 ? 11.108 -4.721 1.287 1.00 98.00 92 LEU A N 1
ATOM 717 C CA . LEU A 1 92 ? 9.705 -4.845 1.683 1.00 98.00 92 LEU A CA 1
ATOM 718 C C . LEU A 1 92 ? 9.396 -6.202 2.310 1.00 98.00 92 LEU A C 1
ATOM 720 O O . LEU A 1 92 ? 8.760 -6.257 3.355 1.00 98.00 92 LEU A O 1
ATOM 724 N N . LEU A 1 93 ? 9.887 -7.290 1.719 1.00 97.00 93 LEU A N 1
ATOM 725 C CA . LEU A 1 93 ? 9.760 -8.635 2.277 1.00 97.00 93 LEU A CA 1
ATOM 726 C C . LEU A 1 93 ? 10.367 -8.732 3.679 1.00 97.00 93 LEU A C 1
ATOM 728 O O . LEU A 1 93 ? 9.729 -9.261 4.584 1.00 97.00 93 LEU A O 1
ATOM 732 N N . SER A 1 94 ? 11.572 -8.189 3.860 1.00 95.75 94 SER A N 1
ATOM 733 C CA . SER A 1 94 ? 12.251 -8.190 5.159 1.00 95.75 94 SER A CA 1
ATOM 734 C C . SER A 1 94 ? 11.476 -7.366 6.195 1.00 95.75 94 SER A C 1
ATOM 736 O O . SER A 1 94 ? 11.289 -7.813 7.326 1.00 95.75 94 SER A O 1
ATOM 738 N N . SER A 1 95 ? 10.968 -6.196 5.794 1.00 96.81 95 SER A N 1
ATOM 739 C CA . SER A 1 95 ? 10.176 -5.309 6.651 1.00 96.81 95 SER A CA 1
ATOM 740 C C . SER A 1 95 ? 8.815 -5.909 7.018 1.00 96.81 95 SER A C 1
ATOM 742 O O . SER A 1 95 ? 8.378 -5.771 8.157 1.00 96.81 95 SER A O 1
ATOM 744 N N . LEU A 1 96 ? 8.142 -6.600 6.091 1.00 95.94 96 LEU A N 1
ATOM 745 C CA . LEU A 1 96 ? 6.883 -7.303 6.362 1.00 95.94 96 LEU A CA 1
ATOM 746 C C . LEU A 1 96 ? 7.079 -8.436 7.375 1.00 95.94 96 LEU A C 1
ATOM 748 O O . LEU A 1 96 ? 6.235 -8.636 8.246 1.00 95.94 96 LEU A O 1
ATOM 752 N N . GLU A 1 97 ? 8.193 -9.166 7.287 1.00 94.88 97 GLU A N 1
ATOM 753 C CA . GLU A 1 97 ? 8.524 -10.224 8.244 1.00 94.88 97 GLU A CA 1
ATOM 754 C C . GLU A 1 97 ? 8.827 -9.667 9.636 1.00 94.88 97 GLU A C 1
ATOM 756 O O . GLU A 1 97 ? 8.306 -10.189 10.625 1.00 94.88 97 GLU A O 1
ATOM 761 N N . SER A 1 98 ? 9.619 -8.593 9.732 1.00 94.62 98 SER A N 1
ATOM 762 C CA . SER A 1 98 ? 9.964 -7.986 11.022 1.00 94.62 98 SER A CA 1
ATOM 763 C C . SER A 1 98 ? 8.774 -7.306 11.703 1.00 94.62 98 SER A C 1
ATOM 765 O O . SER A 1 98 ? 8.681 -7.335 12.930 1.00 94.62 98 SER A O 1
ATOM 767 N N . HIS A 1 99 ? 7.844 -6.740 10.928 1.00 94.69 99 HIS A N 1
ATOM 768 C CA . HIS A 1 99 ? 6.659 -6.043 11.438 1.00 94.69 99 HIS A CA 1
ATOM 769 C C . HIS A 1 99 ? 5.396 -6.913 11.498 1.00 94.69 99 HIS A C 1
ATOM 771 O O . HIS A 1 99 ? 4.326 -6.418 11.852 1.00 94.69 99 HIS A O 1
ATOM 777 N N . MET A 1 100 ? 5.486 -8.216 11.212 1.00 92.31 100 MET A N 1
ATOM 778 C CA . MET A 1 100 ? 4.337 -9.127 11.275 1.00 92.31 100 MET A CA 1
ATOM 779 C C . MET A 1 100 ? 3.595 -9.095 12.627 1.00 92.31 100 MET A C 1
ATOM 781 O O . MET A 1 100 ? 2.363 -9.069 12.605 1.00 92.31 100 MET A O 1
ATOM 785 N N . PRO A 1 101 ? 4.267 -9.055 13.800 1.00 91.19 101 PRO A N 1
ATOM 786 C CA . PRO A 1 101 ? 3.567 -8.938 15.079 1.00 91.19 101 PRO A CA 1
ATOM 787 C C . PRO A 1 101 ? 2.700 -7.678 15.174 1.00 91.19 101 PRO A C 1
ATOM 789 O O . PRO A 1 101 ? 1.555 -7.781 15.605 1.00 91.19 101 PRO A O 1
ATOM 792 N N . LEU A 1 102 ? 3.222 -6.538 14.707 1.00 88.81 102 LEU A N 1
ATOM 793 C CA . LEU A 1 102 ? 2.522 -5.254 14.700 1.00 88.81 102 LEU A CA 1
ATOM 794 C C . LEU A 1 102 ? 1.310 -5.290 13.762 1.00 88.81 102 LEU A C 1
ATOM 796 O O . LEU A 1 102 ? 0.213 -4.915 14.159 1.00 88.81 102 LEU A O 1
ATOM 800 N N . LEU A 1 103 ? 1.477 -5.821 12.545 1.00 89.69 103 LEU A N 1
ATOM 801 C CA . LEU A 1 103 ? 0.375 -5.983 11.590 1.00 89.69 103 LEU A CA 1
ATOM 802 C C . LEU A 1 103 ? -0.768 -6.832 12.166 1.00 89.69 103 LEU A C 1
ATOM 804 O O . LEU A 1 103 ? -1.935 -6.473 12.028 1.00 89.69 103 LEU A O 1
ATOM 808 N N . LEU A 1 104 ? -0.441 -7.941 12.836 1.00 89.50 104 LEU A N 1
ATOM 809 C CA . LEU A 1 104 ? -1.432 -8.806 13.482 1.00 89.50 104 LEU A CA 1
ATOM 810 C C . LEU A 1 104 ? -2.158 -8.104 14.633 1.00 89.50 104 LEU A C 1
ATOM 812 O O . LEU A 1 104 ? -3.343 -8.358 14.852 1.00 89.50 104 LEU A O 1
ATOM 816 N N . GLU A 1 105 ? -1.463 -7.242 15.370 1.00 86.00 105 GLU A N 1
ATOM 817 C CA . GLU A 1 105 ? -2.053 -6.451 16.451 1.00 86.00 105 GLU A CA 1
ATOM 818 C C . GLU A 1 105 ? -3.008 -5.389 15.900 1.00 86.00 105 GLU A C 1
ATOM 820 O O . GLU A 1 105 ? -4.134 -5.300 16.390 1.00 86.00 105 GLU A O 1
ATOM 825 N N . CYS A 1 106 ? -2.644 -4.696 14.815 1.00 85.50 106 CYS A N 1
ATOM 826 C CA . CYS A 1 106 ? -3.543 -3.772 14.117 1.00 85.50 106 CYS A CA 1
ATOM 827 C C . CYS A 1 106 ? -4.803 -4.480 13.596 1.00 85.50 106 CYS A C 1
ATOM 829 O O . CYS A 1 106 ? -5.909 -3.989 13.807 1.00 85.50 106 CYS A O 1
ATOM 831 N N . ILE A 1 107 ? -4.662 -5.661 12.978 1.00 85.25 107 ILE A N 1
ATOM 832 C CA . ILE A 1 107 ? -5.810 -6.463 12.517 1.00 85.25 107 ILE A CA 1
ATOM 833 C C . ILE A 1 107 ? -6.713 -6.845 13.693 1.00 85.25 107 ILE A C 1
ATOM 835 O O . ILE A 1 107 ? -7.929 -6.675 13.622 1.00 85.25 107 ILE A O 1
ATOM 839 N N . SER A 1 108 ? -6.122 -7.357 14.775 1.00 83.25 108 SER A N 1
ATOM 840 C CA . SER A 1 108 ? -6.879 -7.815 15.946 1.00 83.25 108 SER A CA 1
ATOM 841 C C . SER A 1 108 ? -7.657 -6.667 16.590 1.00 83.25 108 SER A C 1
ATOM 843 O O . SER A 1 108 ? -8.814 -6.842 16.963 1.00 83.25 108 SER A O 1
ATOM 845 N N . ALA A 1 109 ? -7.035 -5.492 16.696 1.00 79.25 109 ALA A N 1
ATOM 846 C CA . ALA A 1 109 ? -7.635 -4.325 17.323 1.00 79.25 109 ALA A CA 1
ATOM 847 C C . ALA A 1 109 ? -8.703 -3.649 16.447 1.00 79.25 109 ALA A C 1
ATOM 849 O O . ALA A 1 109 ? -9.690 -3.153 16.982 1.00 79.25 109 ALA A O 1
ATOM 850 N N . ALA A 1 110 ? -8.528 -3.640 15.122 1.00 77.00 110 ALA A N 1
ATOM 851 C CA . ALA A 1 110 ? -9.427 -2.925 14.219 1.00 77.00 110 ALA A CA 1
ATOM 852 C C . ALA A 1 110 ? -10.595 -3.775 13.685 1.00 77.00 110 ALA A C 1
ATOM 854 O O . ALA A 1 110 ? -11.662 -3.235 13.394 1.00 77.00 110 ALA A O 1
ATOM 855 N N . LEU A 1 111 ? -10.412 -5.097 13.563 1.00 77.12 111 LEU A N 1
ATOM 856 C CA . LEU A 1 111 ? -11.453 -6.023 13.090 1.00 77.12 111 LEU A CA 1
ATOM 857 C C . LEU A 1 111 ? -12.152 -6.791 14.219 1.00 77.12 111 LEU A C 1
ATOM 859 O O . LEU A 1 111 ? -13.053 -7.575 13.928 1.00 77.12 111 LEU A O 1
ATOM 863 N N . GLU A 1 112 ? -11.722 -6.609 15.474 1.00 73.44 112 GLU A N 1
ATOM 864 C CA . GLU A 1 112 ? -12.238 -7.328 16.654 1.00 73.44 112 GLU A CA 1
ATOM 865 C C . GLU A 1 112 ? -12.288 -8.857 16.448 1.00 73.44 112 GLU A C 1
ATOM 867 O O . GLU A 1 112 ? -13.167 -9.560 16.946 1.00 73.44 112 GLU A O 1
ATOM 872 N N . PHE A 1 113 ? -11.346 -9.390 15.665 1.00 69.44 113 PHE A N 1
ATOM 873 C CA . PHE A 1 113 ? -11.373 -10.773 15.200 1.00 69.44 113 PHE A CA 1
ATOM 874 C C . PHE A 1 113 ? -10.405 -11.650 15.999 1.00 69.44 113 PHE A C 1
ATOM 876 O O . PHE A 1 113 ? -9.214 -11.359 16.102 1.00 69.44 113 PHE A O 1
ATOM 883 N N . GLU A 1 114 ? -10.894 -12.773 16.529 1.00 61.44 114 GLU A N 1
ATOM 884 C CA . GLU A 1 114 ? -10.163 -13.563 17.533 1.00 61.44 114 GLU A CA 1
ATOM 885 C C . GLU A 1 114 ? -9.120 -14.550 16.964 1.00 61.44 114 GLU A C 1
ATOM 887 O O . GLU A 1 114 ? -8.369 -15.166 17.723 1.00 61.44 114 GLU A O 1
ATOM 892 N N . SER A 1 115 ? -9.007 -14.719 15.640 1.00 80.62 115 SER A N 1
ATOM 893 C CA . SER A 1 115 ? -8.108 -15.733 15.056 1.00 80.62 115 SER A CA 1
ATOM 894 C C . SER A 1 115 ? -6.769 -15.172 14.566 1.00 80.62 115 SER A C 1
ATOM 896 O O . SER A 1 115 ? -6.480 -15.127 13.367 1.00 80.62 115 SER A O 1
ATOM 898 N N . ARG A 1 116 ? -5.889 -14.811 15.511 1.00 82.31 116 ARG A N 1
ATOM 899 C CA . ARG A 1 116 ? -4.495 -14.402 15.217 1.00 82.31 116 ARG A CA 1
ATOM 900 C C . ARG A 1 116 ? -3.730 -15.457 14.407 1.00 82.31 116 ARG A C 1
ATOM 902 O O . ARG A 1 116 ? -2.922 -15.106 13.549 1.00 82.31 116 ARG A O 1
ATOM 909 N N . GLY A 1 117 ? -3.990 -16.744 14.660 1.00 87.56 117 GLY A N 1
ATOM 910 C CA . GLY A 1 117 ? -3.365 -17.858 13.938 1.00 87.56 117 GLY A CA 1
ATOM 911 C C . GLY A 1 117 ? -3.709 -17.859 12.448 1.00 87.56 117 GLY A C 1
ATOM 912 O O . GLY A 1 117 ? -2.808 -17.921 11.618 1.00 87.56 117 GLY A O 1
ATOM 913 N N . PHE A 1 118 ? -4.989 -17.676 12.110 1.00 89.56 118 PHE A N 1
ATOM 914 C CA . PHE A 1 118 ? -5.439 -17.601 10.719 1.00 89.56 118 PHE A CA 1
ATOM 915 C C . PHE A 1 118 ? -4.749 -16.465 9.952 1.00 89.56 118 PHE A C 1
ATOM 917 O O . PHE A 1 118 ? -4.180 -16.696 8.889 1.00 89.56 118 PHE A O 1
ATOM 924 N N . PHE A 1 119 ? -4.718 -15.248 10.504 1.00 89.06 119 PHE A N 1
ATOM 925 C CA . PHE A 1 119 ? -4.061 -14.127 9.820 1.00 89.06 119 PHE A CA 1
ATOM 926 C C . PHE A 1 119 ? -2.544 -14.270 9.743 1.00 89.06 119 PHE A C 1
ATOM 928 O O . PHE A 1 119 ? -1.938 -13.799 8.784 1.00 89.06 119 PHE A O 1
ATOM 935 N N . THR A 1 120 ? -1.929 -14.957 10.708 1.00 92.12 120 THR A N 1
ATOM 936 C CA . THR A 1 120 ? -0.503 -15.294 10.634 1.00 92.12 120 THR A CA 1
ATOM 937 C C . THR A 1 120 ? -0.232 -16.158 9.404 1.00 92.12 120 THR A C 1
ATOM 939 O O . THR A 1 120 ? 0.647 -15.826 8.613 1.00 92.12 120 THR A O 1
ATOM 942 N N . GLU A 1 121 ? -1.018 -17.218 9.200 1.00 93.00 121 GLU A N 1
ATOM 943 C CA . GLU A 1 121 ? -0.885 -18.102 8.035 1.00 93.00 121 GLU A CA 1
ATOM 944 C C . GLU A 1 121 ? -1.144 -17.359 6.717 1.00 93.00 121 GLU A C 1
ATOM 946 O O . GLU A 1 121 ? -0.383 -17.516 5.761 1.00 93.00 121 GLU A O 1
ATOM 951 N N . VAL A 1 122 ? -2.167 -16.496 6.675 1.00 91.62 122 VAL A N 1
ATOM 952 C CA . VAL A 1 122 ? -2.481 -15.676 5.494 1.00 91.62 122 VAL A CA 1
ATOM 953 C C . VAL A 1 122 ? -1.313 -14.756 5.136 1.00 91.62 122 VAL A C 1
ATOM 955 O O . VAL A 1 122 ? -0.841 -14.786 3.999 1.00 91.62 122 VAL A O 1
ATOM 958 N N . ILE A 1 123 ? -0.807 -13.964 6.087 1.00 92.38 123 ILE A N 1
ATOM 959 C CA . ILE A 1 123 ? 0.300 -13.029 5.833 1.00 92.38 123 ILE A CA 1
ATOM 960 C C . ILE A 1 123 ? 1.564 -13.797 5.424 1.00 92.38 123 ILE A C 1
ATOM 962 O O . ILE A 1 123 ? 2.251 -13.394 4.484 1.00 92.38 123 ILE A O 1
ATOM 966 N N . GLN A 1 124 ? 1.856 -14.929 6.069 1.00 94.88 124 GLN A N 1
ATOM 967 C CA . GLN A 1 124 ? 2.997 -15.776 5.714 1.00 94.88 124 GLN A CA 1
ATOM 968 C C . GLN A 1 124 ? 2.896 -16.339 4.293 1.00 94.88 124 GLN A C 1
ATOM 970 O O . GLN A 1 124 ? 3.892 -16.325 3.564 1.00 94.88 124 GLN A O 1
ATOM 975 N N . GLU A 1 125 ? 1.719 -16.804 3.866 1.00 95.44 125 GLU A N 1
ATOM 976 C CA . GLU A 1 125 ? 1.537 -17.297 2.499 1.00 95.44 125 GLU A CA 1
ATOM 977 C C . GLU A 1 125 ? 1.668 -16.155 1.479 1.00 95.44 125 GLU A C 1
ATOM 979 O O . GLU A 1 125 ? 2.291 -16.347 0.433 1.00 95.44 125 GLU A O 1
ATOM 984 N N . VAL A 1 126 ? 1.194 -14.943 1.795 1.00 94.06 126 VAL A N 1
ATOM 985 C CA . VAL A 1 126 ? 1.398 -13.756 0.945 1.00 94.06 126 VAL A CA 1
ATOM 986 C C . VAL A 1 126 ? 2.882 -13.415 0.808 1.00 94.06 126 VAL A C 1
ATOM 988 O O . VAL A 1 126 ? 3.377 -13.291 -0.314 1.00 94.06 126 VAL A O 1
ATOM 991 N N . ILE A 1 127 ? 3.623 -13.341 1.917 1.00 94.81 127 ILE A N 1
ATOM 992 C CA . ILE A 1 127 ? 5.077 -13.106 1.914 1.00 94.81 127 ILE A CA 1
ATOM 993 C C . ILE A 1 127 ? 5.795 -14.186 1.097 1.00 94.81 127 ILE A C 1
ATOM 995 O O . ILE A 1 127 ? 6.658 -13.883 0.273 1.00 94.81 127 ILE A O 1
ATOM 999 N N . LYS A 1 128 ? 5.419 -15.456 1.267 1.00 94.75 128 LYS A N 1
ATOM 1000 C CA . LYS A 1 128 ? 5.973 -16.571 0.492 1.00 94.75 128 LYS A CA 1
ATOM 1001 C C . LYS A 1 128 ? 5.710 -16.413 -1.007 1.00 94.75 128 LYS A C 1
ATOM 1003 O O . LYS A 1 128 ? 6.623 -16.633 -1.802 1.00 94.75 128 LYS A O 1
ATOM 1008 N N . LYS A 1 129 ? 4.509 -15.994 -1.412 1.00 92.94 129 LYS A N 1
ATOM 1009 C CA . LYS A 1 129 ? 4.192 -15.713 -2.822 1.00 92.94 129 LYS A CA 1
ATOM 1010 C C . LYS A 1 129 ? 5.005 -14.542 -3.367 1.00 92.94 129 LYS A C 1
ATOM 1012 O O . LYS A 1 129 ? 5.552 -14.662 -4.459 1.00 92.94 129 LYS A O 1
ATOM 1017 N N . MET A 1 130 ? 5.162 -13.466 -2.601 1.00 93.56 130 MET A N 1
ATOM 1018 C CA . MET A 1 130 ? 6.024 -12.340 -2.976 1.00 93.56 130 MET A CA 1
ATOM 1019 C C . MET A 1 130 ? 7.493 -12.768 -3.133 1.00 93.56 130 MET A C 1
ATOM 1021 O O . MET A 1 130 ? 8.141 -12.377 -4.102 1.00 93.56 130 MET A O 1
ATOM 1025 N N . LYS A 1 131 ? 8.013 -13.637 -2.253 1.00 93.44 131 LYS A N 1
ATOM 1026 C CA . LYS A 1 131 ? 9.359 -14.225 -2.402 1.00 93.44 131 LYS A CA 1
ATOM 1027 C C . LYS A 1 131 ? 9.506 -14.986 -3.717 1.00 93.44 131 LYS A C 1
ATOM 1029 O O . LYS A 1 131 ? 10.530 -14.846 -4.381 1.00 93.44 131 LYS A O 1
ATOM 1034 N N . CYS A 1 132 ? 8.492 -15.757 -4.115 1.00 90.44 132 CYS A N 1
ATOM 1035 C CA . CYS A 1 132 ? 8.502 -16.439 -5.408 1.00 90.44 132 CYS A CA 1
ATOM 1036 C C . CYS A 1 132 ? 8.573 -15.452 -6.579 1.00 90.44 132 CYS A C 1
ATOM 1038 O O . CYS A 1 132 ? 9.295 -15.728 -7.529 1.00 90.44 132 CYS A O 1
ATOM 1040 N N . VAL A 1 133 ? 7.880 -14.310 -6.506 1.00 87.00 133 VAL A N 1
ATOM 1041 C CA . VAL A 1 133 ? 7.945 -13.274 -7.553 1.00 87.00 133 VAL A CA 1
ATOM 1042 C C . VAL A 1 133 ? 9.349 -12.688 -7.679 1.00 87.00 133 VAL A C 1
ATOM 1044 O O . VAL A 1 133 ? 9.848 -12.542 -8.790 1.00 87.00 133 VAL A O 1
ATOM 1047 N N . VAL A 1 134 ? 10.005 -12.392 -6.554 1.00 86.12 134 VAL A N 1
ATOM 1048 C CA . VAL A 1 134 ? 11.384 -11.875 -6.553 1.00 86.12 134 VAL A CA 1
ATOM 1049 C C . VAL A 1 134 ? 12.365 -12.904 -7.128 1.00 86.12 134 VAL A C 1
ATOM 1051 O O . VAL A 1 134 ? 13.261 -12.542 -7.880 1.00 86.12 134 VAL A O 1
ATOM 1054 N N . GLN A 1 135 ? 12.194 -14.189 -6.804 1.00 84.25 135 GLN A N 1
ATOM 1055 C CA . GLN A 1 135 ? 13.061 -15.264 -7.306 1.00 84.25 135 GLN A CA 1
ATOM 1056 C C . GLN A 1 135 ? 12.814 -15.602 -8.782 1.00 84.25 135 GLN A C 1
ATOM 1058 O O . GLN A 1 135 ? 13.748 -15.961 -9.497 1.00 84.25 135 GLN A O 1
ATOM 1063 N N . PHE A 1 136 ? 11.563 -15.508 -9.229 1.00 82.00 136 PHE A N 1
ATOM 1064 C CA . PHE A 1 136 ? 11.130 -15.881 -10.572 1.00 82.00 136 PHE A CA 1
ATOM 1065 C C . PHE A 1 136 ? 10.213 -14.791 -11.144 1.00 82.00 136 PHE A C 1
ATOM 1067 O O . PHE A 1 136 ? 8.986 -14.949 -11.135 1.00 82.00 136 PHE A O 1
ATOM 1074 N N . PRO A 1 137 ? 10.781 -13.678 -11.647 1.00 74.56 137 PRO A N 1
ATOM 1075 C CA . PRO A 1 137 ? 9.993 -12.582 -12.189 1.00 74.56 137 PRO A CA 1
ATOM 1076 C C . PRO A 1 137 ? 9.203 -13.051 -13.413 1.00 74.56 137 PRO A C 1
ATOM 1078 O O . PRO A 1 137 ? 9.770 -13.405 -14.447 1.00 74.56 137 PRO A O 1
ATOM 1081 N N . LEU A 1 138 ? 7.878 -13.058 -13.298 1.00 68.62 138 LEU A N 1
ATOM 1082 C CA . LEU A 1 138 ? 6.974 -13.284 -14.422 1.00 68.62 138 LEU A CA 1
ATOM 1083 C C . LEU A 1 138 ? 6.604 -11.934 -15.032 1.00 68.62 138 LEU A C 1
ATOM 1085 O O . LEU A 1 138 ? 6.016 -11.099 -14.355 1.00 68.62 138 LEU A O 1
ATOM 1089 N N . ILE A 1 139 ? 6.919 -11.716 -16.306 1.00 58.81 139 ILE A N 1
ATOM 1090 C CA . ILE A 1 139 ? 6.382 -10.573 -17.049 1.00 58.81 139 ILE A CA 1
ATOM 1091 C C . ILE A 1 139 ? 5.026 -11.010 -17.584 1.00 58.81 139 ILE A C 1
ATOM 1093 O O . ILE A 1 139 ? 4.927 -11.582 -18.666 1.00 58.81 139 ILE A O 1
ATOM 1097 N N . ASP A 1 140 ? 3.987 -10.804 -16.792 1.00 59.84 140 ASP A N 1
ATOM 1098 C CA . ASP A 1 140 ? 2.623 -10.906 -17.290 1.00 59.84 140 ASP A CA 1
ATOM 1099 C C . ASP A 1 140 ? 2.246 -9.529 -17.850 1.00 59.84 140 ASP A C 1
ATOM 1101 O O . ASP A 1 140 ? 2.110 -8.541 -17.123 1.00 59.84 140 ASP A O 1
ATOM 1105 N N . SER A 1 141 ? 2.217 -9.451 -19.181 1.00 55.47 141 SER A N 1
ATOM 1106 C CA . SER A 1 141 ? 2.001 -8.219 -19.942 1.00 55.47 141 SER A CA 1
ATOM 1107 C C . SER A 1 141 ? 0.568 -7.693 -19.855 1.00 55.47 141 SER A C 1
ATOM 1109 O O . SER A 1 141 ? 0.332 -6.539 -20.215 1.00 55.47 141 SER A O 1
ATOM 1111 N N . ASP A 1 142 ? -0.361 -8.508 -19.348 1.00 56.47 142 ASP A N 1
ATOM 1112 C CA . ASP A 1 142 ? -1.796 -8.232 -19.326 1.00 56.47 142 ASP A CA 1
ATOM 1113 C C . ASP A 1 142 ? -2.331 -8.065 -17.892 1.00 56.47 142 ASP A C 1
ATOM 1115 O O . ASP A 1 142 ? -3.491 -8.349 -17.613 1.00 56.47 142 ASP A O 1
ATOM 1119 N N . TYR A 1 143 ? -1.522 -7.583 -16.941 1.00 61.38 143 TYR A N 1
ATOM 1120 C CA . TYR A 1 143 ? -2.037 -7.318 -15.593 1.00 61.38 143 TYR A CA 1
ATOM 1121 C C . TYR A 1 143 ? -3.090 -6.185 -15.588 1.00 61.38 143 TYR A C 1
ATOM 1123 O O . TYR A 1 143 ? -2.836 -5.049 -15.997 1.00 61.38 143 TYR A O 1
ATOM 1131 N N . PHE A 1 144 ? -4.303 -6.518 -15.121 1.00 61.62 144 PHE A N 1
ATOM 1132 C CA . PHE A 1 144 ? -5.521 -5.689 -15.194 1.00 61.62 144 PHE A CA 1
ATOM 1133 C C . PHE A 1 144 ? -5.960 -5.081 -13.848 1.00 61.62 144 PHE A C 1
ATOM 1135 O O . PHE A 1 144 ? -7.158 -4.940 -13.600 1.00 61.62 144 PHE A O 1
ATOM 1142 N N . TYR A 1 145 ? -5.042 -4.721 -12.952 1.00 70.81 145 TYR A N 1
ATOM 1143 C CA . TYR A 1 145 ? -5.448 -4.045 -11.716 1.00 70.81 145 TYR A CA 1
ATOM 1144 C C . TYR A 1 145 ? -5.613 -2.546 -11.935 1.00 70.81 145 TYR A C 1
ATOM 1146 O O . TYR A 1 145 ? -4.734 -1.902 -12.500 1.00 70.81 145 TYR A O 1
ATOM 1154 N N . ASN A 1 146 ? -6.748 -1.997 -11.496 1.00 83.56 146 ASN A N 1
ATOM 1155 C CA . ASN A 1 146 ? -6.958 -0.555 -11.506 1.00 83.56 146 ASN A CA 1
ATOM 1156 C C . ASN A 1 146 ? -5.899 0.104 -10.599 1.00 83.56 146 ASN A C 1
ATOM 1158 O O . ASN A 1 146 ? -5.840 -0.248 -9.423 1.00 83.56 146 ASN A O 1
ATOM 1162 N N . PRO A 1 147 ? -5.068 1.035 -11.099 1.00 90.06 147 PRO A N 1
ATOM 1163 C CA . PRO A 1 147 ? -4.061 1.713 -10.284 1.00 90.06 147 PRO A CA 1
ATOM 1164 C C . PRO A 1 147 ? -4.659 2.624 -9.210 1.00 90.06 147 PRO A C 1
ATOM 1166 O O . PRO A 1 147 ? -3.922 3.134 -8.372 1.00 90.06 147 PRO A O 1
ATOM 1169 N N . ILE A 1 148 ? -5.970 2.858 -9.246 1.00 94.06 148 ILE A N 1
ATOM 1170 C CA . ILE A 1 148 ? -6.717 3.552 -8.203 1.00 94.06 148 ILE A CA 1
ATOM 1171 C C . ILE A 1 148 ? -7.529 2.490 -7.462 1.00 94.06 148 ILE A C 1
ATOM 1173 O O . ILE A 1 148 ? -8.501 1.954 -7.997 1.00 94.06 148 ILE A O 1
ATOM 1177 N N . HIS A 1 149 ? -7.080 2.148 -6.258 1.00 95.69 149 HIS A N 1
ATOM 1178 C CA . HIS A 1 149 ? -7.694 1.143 -5.398 1.00 95.69 149 HIS A CA 1
ATOM 1179 C C . HIS A 1 149 ? -8.483 1.826 -4.292 1.00 95.69 149 HIS A C 1
ATOM 1181 O O . HIS A 1 149 ? -7.903 2.489 -3.434 1.00 95.69 149 HIS A O 1
ATOM 1187 N N . GLU A 1 150 ? -9.798 1.667 -4.331 1.00 95.31 150 GLU A N 1
ATOM 1188 C CA . GLU A 1 150 ? -10.720 2.313 -3.404 1.00 95.31 150 GLU A CA 1
ATOM 1189 C C . GLU A 1 150 ? -11.119 1.326 -2.302 1.00 95.31 150 GLU A C 1
ATOM 11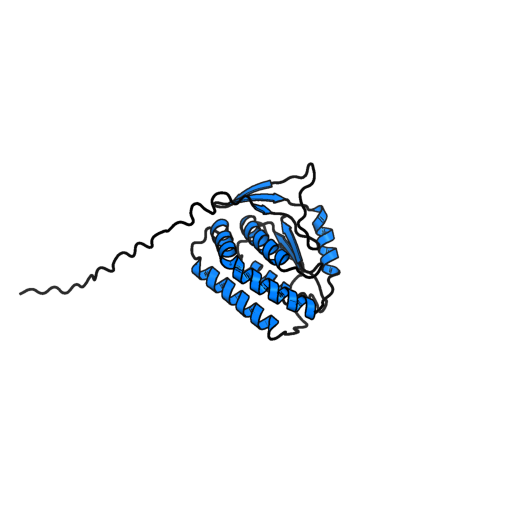91 O O . GLU A 1 150 ? -11.484 0.183 -2.581 1.00 95.31 150 GLU A O 1
ATOM 1196 N N . ILE A 1 151 ? -10.996 1.765 -1.050 1.00 95.94 151 ILE A N 1
ATOM 1197 C CA . ILE A 1 151 ? -11.484 1.069 0.142 1.00 95.94 151 ILE A CA 1
ATOM 1198 C C . ILE A 1 151 ? -12.638 1.908 0.688 1.00 95.94 151 ILE A C 1
ATOM 1200 O O . ILE A 1 151 ? -12.424 2.994 1.236 1.00 95.94 151 ILE A O 1
ATOM 1204 N N . GLU A 1 152 ? -13.859 1.430 0.491 1.00 95.38 152 GLU A N 1
ATOM 1205 C CA . GLU A 1 152 ? -15.095 2.123 0.852 1.00 95.38 152 GLU A CA 1
ATOM 1206 C C . GLU A 1 152 ? -15.347 2.094 2.364 1.00 95.38 152 GLU A C 1
ATOM 1208 O O . GLU A 1 152 ? -14.720 1.335 3.090 1.00 95.38 152 GLU A O 1
ATOM 1213 N N . GLU A 1 153 ? -16.241 2.951 2.862 1.00 91.31 153 GLU A N 1
ATOM 1214 C CA . GLU A 1 153 ? -16.464 3.166 4.305 1.00 91.31 153 GLU A CA 1
ATOM 1215 C C . GLU A 1 153 ? -16.821 1.875 5.063 1.00 91.31 153 GLU A C 1
ATOM 1217 O O . GLU A 1 153 ? -16.310 1.626 6.157 1.00 91.31 153 GLU A O 1
ATOM 1222 N N . ASP A 1 154 ? -17.631 1.017 4.441 1.00 88.81 154 ASP A N 1
ATOM 1223 C CA . ASP A 1 154 ? -18.120 -0.234 5.028 1.00 88.81 154 ASP A CA 1
ATOM 1224 C C . ASP A 1 154 ? -17.204 -1.445 4.766 1.00 88.81 154 ASP A C 1
ATOM 1226 O O . ASP A 1 154 ? -17.503 -2.558 5.219 1.00 88.81 154 ASP A O 1
ATOM 1230 N N . ASP A 1 155 ? -16.086 -1.263 4.053 1.00 91.50 155 ASP A N 1
ATOM 1231 C CA . ASP A 1 155 ? -15.200 -2.372 3.709 1.00 91.50 155 ASP A CA 1
ATOM 1232 C C . ASP A 1 155 ? -14.546 -2.978 4.957 1.00 91.50 155 ASP A C 1
ATOM 1234 O O . ASP A 1 155 ? -14.024 -2.292 5.844 1.00 91.50 155 ASP A O 1
ATOM 1238 N N . CYS A 1 156 ? -14.547 -4.312 4.998 1.00 86.19 156 CYS A N 1
ATOM 1239 C CA . CYS A 1 156 ? -13.936 -5.109 6.061 1.00 86.19 156 CYS A CA 1
ATOM 1240 C C . CYS A 1 156 ? -13.035 -6.240 5.540 1.00 86.19 156 CYS A C 1
ATOM 1242 O O . CYS A 1 156 ? -12.366 -6.900 6.339 1.00 86.19 156 CYS A O 1
ATOM 1244 N N . ASP A 1 157 ? -12.976 -6.460 4.220 1.00 89.94 157 ASP A N 1
ATOM 1245 C CA . ASP A 1 157 ? -12.167 -7.521 3.610 1.00 89.94 157 ASP A CA 1
ATOM 1246 C C . ASP A 1 157 ? -10.695 -7.109 3.511 1.00 89.94 157 ASP A C 1
ATOM 1248 O O . ASP A 1 157 ? -10.147 -6.814 2.445 1.00 89.94 157 ASP A O 1
ATOM 1252 N N . PHE A 1 158 ? -10.021 -7.094 4.661 1.00 89.44 158 PHE A N 1
ATOM 1253 C CA . PHE A 1 158 ? -8.614 -6.717 4.711 1.00 89.44 158 PHE A CA 1
ATOM 1254 C C . PHE A 1 158 ? -7.747 -7.633 3.828 1.00 89.44 158 PHE A C 1
ATOM 1256 O O . PHE A 1 158 ? -6.759 -7.156 3.272 1.00 89.44 158 PHE A O 1
ATOM 1263 N N . ILE A 1 159 ? -8.099 -8.921 3.671 1.00 91.94 159 ILE A N 1
ATOM 1264 C CA . ILE A 1 159 ? -7.306 -9.882 2.889 1.00 91.94 159 ILE A CA 1
ATOM 1265 C C . ILE A 1 159 ? -7.294 -9.446 1.434 1.00 91.94 159 ILE A C 1
ATOM 1267 O O . ILE A 1 159 ? -6.225 -9.391 0.820 1.00 91.94 159 ILE A O 1
ATOM 1271 N N . PHE A 1 160 ? -8.461 -9.108 0.887 1.00 93.44 160 PHE A N 1
ATOM 1272 C CA . PHE A 1 160 ? -8.573 -8.616 -0.477 1.00 93.44 160 PHE A CA 1
ATOM 1273 C C . PHE A 1 160 ? -7.695 -7.380 -0.700 1.00 93.44 160 PHE A C 1
ATOM 1275 O O . PHE A 1 160 ? -6.814 -7.407 -1.560 1.00 93.44 160 PHE A O 1
ATOM 1282 N N . HIS A 1 161 ? -7.851 -6.328 0.108 1.00 95.12 161 HIS A N 1
ATOM 1283 C CA . HIS A 1 161 ? -7.097 -5.089 -0.108 1.00 95.12 161 HIS A CA 1
ATOM 1284 C C . HIS A 1 161 ? -5.590 -5.265 0.163 1.00 95.12 161 HIS A C 1
ATOM 1286 O O . HIS A 1 161 ? -4.765 -4.764 -0.600 1.00 95.12 161 HIS A O 1
ATOM 1292 N N . PHE A 1 162 ? -5.206 -6.032 1.188 1.00 95.19 162 PHE A N 1
ATOM 1293 C CA . PHE A 1 162 ? -3.805 -6.335 1.499 1.00 95.19 162 PHE A CA 1
ATOM 1294 C C . PHE A 1 162 ? -3.119 -7.095 0.362 1.00 95.19 162 PHE A C 1
ATOM 1296 O O . PHE A 1 162 ? -2.039 -6.711 -0.093 1.00 95.19 162 PHE A O 1
ATOM 1303 N N . THR A 1 163 ? -3.759 -8.159 -0.128 1.00 94.06 163 THR A N 1
ATOM 1304 C CA . THR A 1 163 ? -3.215 -8.963 -1.228 1.00 94.06 163 THR A CA 1
ATOM 1305 C C . THR A 1 163 ? -3.178 -8.185 -2.535 1.00 94.06 163 THR A C 1
ATOM 1307 O O . THR A 1 163 ? -2.200 -8.310 -3.272 1.00 94.06 163 THR A O 1
ATOM 1310 N N . PHE A 1 164 ? -4.187 -7.353 -2.804 1.00 94.50 164 PHE A N 1
ATOM 1311 C CA . PHE A 1 164 ? -4.209 -6.459 -3.956 1.00 94.50 164 PHE A CA 1
ATOM 1312 C C . PHE A 1 164 ? -3.003 -5.517 -3.946 1.00 94.50 164 PHE A C 1
ATOM 1314 O O . PHE A 1 164 ? -2.232 -5.507 -4.905 1.00 94.50 164 PHE A O 1
ATOM 1321 N N . ILE A 1 165 ? -2.805 -4.773 -2.851 1.00 96.75 165 ILE A N 1
ATOM 1322 C CA . ILE A 1 165 ? -1.735 -3.772 -2.736 1.00 96.75 165 ILE A CA 1
ATOM 1323 C C . ILE A 1 165 ? -0.375 -4.434 -2.937 1.00 96.75 165 ILE A C 1
ATOM 1325 O O . ILE A 1 165 ? 0.401 -4.014 -3.794 1.00 96.75 165 ILE A O 1
ATOM 1329 N N . LEU A 1 166 ? -0.093 -5.512 -2.202 1.00 95.62 166 LEU A N 1
ATOM 1330 C CA . LEU A 1 166 ? 1.198 -6.193 -2.293 1.00 95.62 166 LEU A CA 1
ATOM 1331 C C . LEU A 1 166 ? 1.441 -6.811 -3.672 1.00 95.62 166 LEU A C 1
ATOM 1333 O O . LEU A 1 166 ? 2.557 -6.744 -4.187 1.00 95.62 166 LEU A O 1
ATOM 1337 N N . ARG A 1 167 ? 0.404 -7.367 -4.306 1.00 91.75 167 ARG A N 1
ATOM 1338 C CA . ARG A 1 167 ? 0.511 -7.904 -5.667 1.00 91.75 167 ARG A CA 1
ATOM 1339 C C . ARG A 1 167 ? 0.756 -6.804 -6.695 1.00 91.75 167 ARG A C 1
ATOM 1341 O O . ARG A 1 167 ? 1.558 -7.015 -7.600 1.00 91.75 167 ARG A O 1
ATOM 1348 N N . TYR A 1 168 ? 0.106 -5.653 -6.555 1.00 93.56 168 TYR A N 1
ATOM 1349 C CA . TYR A 1 168 ? 0.335 -4.511 -7.435 1.00 93.56 168 TYR A CA 1
ATOM 1350 C C . TYR A 1 168 ? 1.768 -3.986 -7.288 1.00 93.56 168 TYR A C 1
ATOM 1352 O O . TYR A 1 168 ? 2.437 -3.735 -8.284 1.00 93.56 168 TYR A O 1
ATOM 1360 N N . LEU A 1 169 ? 2.294 -3.896 -6.061 1.00 94.31 169 LEU A N 1
ATOM 1361 C CA . LEU A 1 169 ? 3.688 -3.498 -5.830 1.00 94.31 169 LEU A CA 1
ATOM 1362 C C . LEU A 1 169 ? 4.695 -4.463 -6.471 1.00 94.31 169 LEU A C 1
ATOM 1364 O O . LEU A 1 169 ? 5.776 -4.036 -6.866 1.00 94.31 169 LEU A O 1
ATOM 1368 N N . CYS A 1 170 ? 4.353 -5.745 -6.610 1.00 92.31 170 CYS A N 1
ATOM 1369 C CA . CYS A 1 170 ? 5.160 -6.699 -7.370 1.00 92.31 170 CYS A CA 1
ATOM 1370 C C . CYS A 1 170 ? 5.111 -6.463 -8.890 1.00 92.31 170 CYS A C 1
ATOM 1372 O O . CYS A 1 170 ? 6.098 -6.730 -9.576 1.00 92.31 170 CYS A O 1
ATOM 1374 N N . TYR A 1 171 ? 3.982 -5.975 -9.410 1.00 89.81 171 TYR A N 1
ATOM 1375 C CA . TYR A 1 171 ? 3.718 -5.802 -10.841 1.00 89.81 171 TYR A CA 1
ATOM 1376 C C . TYR A 1 171 ? 3.010 -4.465 -11.119 1.00 89.81 171 TYR A C 1
ATOM 1378 O O . TYR A 1 171 ? 1.812 -4.463 -11.405 1.00 89.81 171 TYR A O 1
ATOM 1386 N N . PRO A 1 172 ? 3.721 -3.323 -11.050 1.00 91.00 172 PRO A N 1
ATOM 1387 C CA . PRO A 1 172 ? 3.120 -1.994 -11.187 1.00 91.00 172 PRO A CA 1
ATOM 1388 C C . PRO A 1 172 ? 2.856 -1.645 -12.661 1.00 91.00 172 PRO A C 1
ATOM 1390 O O . PRO A 1 172 ? 3.471 -0.743 -13.238 1.00 91.00 172 PRO A O 1
ATOM 1393 N N . VAL A 1 173 ? 1.977 -2.423 -13.292 1.00 86.19 173 VAL A N 1
ATOM 1394 C CA . VAL A 1 173 ? 1.603 -2.334 -14.703 1.00 86.19 173 VAL A CA 1
ATOM 1395 C C . VAL A 1 173 ? 0.086 -2.245 -14.816 1.00 86.19 173 VAL A C 1
ATOM 1397 O O . VAL A 1 173 ? -0.639 -3.069 -14.264 1.00 86.19 173 VAL A O 1
ATOM 1400 N N . PHE A 1 174 ? -0.386 -1.277 -15.596 1.00 85.88 174 PHE A N 1
ATOM 1401 C CA . PHE A 1 174 ? -1.784 -1.115 -15.964 1.00 85.88 174 PHE A CA 1
ATOM 1402 C C . PHE A 1 174 ? -1.903 -0.989 -17.482 1.00 85.88 174 PHE A C 1
ATOM 1404 O O . PHE A 1 174 ? -1.331 -0.084 -18.093 1.00 85.88 174 PHE A O 1
ATOM 1411 N N . ARG A 1 175 ? -2.652 -1.907 -18.111 1.00 83.38 175 ARG A N 1
ATOM 1412 C CA . ARG A 1 175 ? -2.867 -1.931 -19.576 1.00 83.38 175 ARG A CA 1
ATOM 1413 C C . ARG A 1 175 ? -1.551 -1.882 -20.373 1.00 83.38 175 ARG A C 1
ATOM 1415 O O . ARG A 1 175 ? -1.422 -1.123 -21.334 1.00 83.38 175 ARG A O 1
ATOM 1422 N N . GLY A 1 176 ? -0.562 -2.662 -19.934 1.00 81.75 176 GLY A N 1
ATOM 1423 C CA . GLY A 1 176 ? 0.752 -2.766 -20.576 1.00 81.75 176 GLY A CA 1
ATOM 1424 C C . GLY A 1 176 ? 1.688 -1.569 -20.362 1.00 81.75 176 GLY A C 1
ATOM 1425 O O . GLY A 1 176 ? 2.743 -1.515 -20.992 1.00 81.75 176 GLY A O 1
ATOM 1426 N N . LYS A 1 177 ? 1.335 -0.605 -19.500 1.00 87.19 177 LYS A N 1
ATOM 1427 C CA . LYS A 1 177 ? 2.185 0.546 -19.150 1.00 87.19 177 LYS A CA 1
ATOM 1428 C C . LYS A 1 177 ? 2.522 0.545 -17.667 1.00 87.19 177 LYS A C 1
ATOM 1430 O O . LYS A 1 177 ? 1.690 0.148 -16.858 1.00 87.19 177 LYS A O 1
ATOM 1435 N N . SER A 1 178 ? 3.720 1.005 -17.314 1.00 91.06 178 SER A N 1
ATOM 1436 C CA . SER A 1 178 ? 4.078 1.230 -15.914 1.00 91.06 178 SER A CA 1
ATOM 1437 C C . SER A 1 178 ? 3.153 2.274 -15.297 1.00 91.06 178 SER A C 1
ATOM 1439 O O . SER A 1 178 ? 2.854 3.286 -15.930 1.00 91.06 178 SER A O 1
ATOM 1441 N N . HIS A 1 179 ? 2.672 2.007 -14.086 1.00 94.00 179 HIS A N 1
ATOM 1442 C CA . HIS A 1 179 ? 1.809 2.930 -13.358 1.00 94.00 179 HIS A CA 1
ATOM 1443 C C . HIS A 1 179 ? 1.937 2.693 -11.851 1.00 94.00 179 HIS A C 1
ATOM 1445 O O . HIS A 1 179 ? 1.907 1.546 -11.402 1.00 94.00 179 HIS A O 1
ATOM 1451 N N . GLY A 1 180 ? 2.047 3.763 -11.068 1.00 95.50 180 GLY A N 1
ATOM 1452 C CA . GLY A 1 180 ? 2.035 3.698 -9.607 1.00 95.50 180 GLY A CA 1
ATOM 1453 C C . GLY A 1 180 ? 0.664 3.304 -9.052 1.00 95.50 180 GLY A C 1
ATOM 1454 O O . GLY A 1 180 ? -0.343 3.369 -9.751 1.00 95.50 180 GLY A O 1
ATOM 1455 N N . LEU A 1 181 ? 0.612 2.900 -7.791 1.00 97.25 181 LEU A N 1
ATOM 1456 C CA . LEU A 1 181 ? -0.626 2.598 -7.084 1.00 97.25 181 LEU A CA 1
ATOM 1457 C C . LEU A 1 181 ? -1.055 3.788 -6.227 1.00 97.25 181 LEU A C 1
ATOM 1459 O O . LEU A 1 181 ? -0.262 4.300 -5.437 1.00 97.25 181 LEU A O 1
ATOM 1463 N N . VAL A 1 182 ? -2.325 4.160 -6.318 1.00 97.44 182 VAL A N 1
ATOM 1464 C CA . VAL A 1 182 ? -2.995 5.076 -5.398 1.00 97.44 182 VAL A CA 1
ATOM 1465 C C . VAL A 1 182 ? -4.051 4.287 -4.640 1.00 97.44 182 VAL A C 1
ATOM 1467 O O . VAL A 1 182 ? -4.957 3.723 -5.246 1.00 97.44 182 VAL A O 1
ATOM 1470 N N . VAL A 1 183 ? -3.938 4.247 -3.317 1.00 97.62 183 VAL A N 1
ATOM 1471 C CA . VAL A 1 183 ? -4.939 3.646 -2.433 1.00 97.62 183 VAL A CA 1
A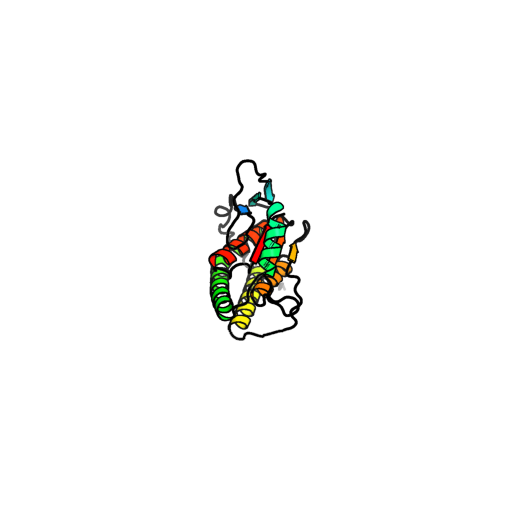TOM 1472 C C . VAL A 1 183 ? -5.708 4.760 -1.745 1.00 97.62 183 VAL A C 1
ATOM 1474 O O . VAL A 1 183 ? -5.097 5.587 -1.071 1.00 97.62 183 VAL A O 1
ATOM 1477 N N . THR A 1 184 ? -7.028 4.772 -1.884 1.00 95.62 184 THR A N 1
ATOM 1478 C CA . THR A 1 184 ? -7.916 5.643 -1.110 1.00 95.62 184 THR A CA 1
ATOM 1479 C C . THR A 1 184 ? -8.628 4.819 -0.047 1.00 95.62 184 THR A C 1
ATOM 1481 O O . THR A 1 184 ? -9.042 3.692 -0.310 1.00 95.62 184 THR A O 1
ATOM 1484 N N . CYS A 1 185 ? -8.741 5.343 1.171 1.00 94.69 185 CYS A N 1
ATOM 1485 C CA . CYS A 1 185 ? -9.330 4.602 2.280 1.00 94.69 185 CYS A CA 1
ATOM 1486 C C . CYS A 1 185 ? -10.333 5.449 3.046 1.00 94.69 185 CYS A C 1
ATOM 1488 O O . CYS A 1 185 ? -9.943 6.416 3.689 1.00 94.69 185 CYS A O 1
ATOM 1490 N N . LYS A 1 186 ? -11.600 5.035 2.997 1.00 92.69 186 LYS A N 1
ATOM 1491 C CA . LYS A 1 186 ? -12.709 5.572 3.795 1.00 92.69 186 LYS A CA 1
ATOM 1492 C C . LYS A 1 186 ? -13.055 4.650 4.967 1.00 92.69 186 LYS A C 1
ATOM 1494 O O . LYS A 1 186 ? -13.548 5.115 5.987 1.00 92.69 186 LYS A O 1
ATOM 1499 N N . SER A 1 187 ? -12.780 3.342 4.855 1.00 91.38 187 SER A N 1
ATOM 1500 C CA . SER A 1 187 ? -12.987 2.403 5.968 1.00 91.38 187 SER A CA 1
ATOM 1501 C C . SER A 1 187 ? -12.030 2.719 7.101 1.00 91.38 187 SER A C 1
ATOM 1503 O O . SER A 1 187 ? -10.849 2.371 7.059 1.00 91.38 187 SER A O 1
ATOM 1505 N N . LEU A 1 188 ? -12.566 3.321 8.157 1.00 85.75 188 LEU A N 1
ATOM 1506 C CA . LEU A 1 188 ? -11.845 3.573 9.397 1.00 85.75 188 LEU A CA 1
ATOM 1507 C C . LEU A 1 188 ? -11.214 2.269 9.927 1.00 85.75 188 LEU A C 1
ATOM 1509 O O . LEU A 1 188 ? -10.055 2.265 10.343 1.00 85.75 188 LEU A O 1
ATOM 1513 N N . ARG A 1 189 ? -11.939 1.138 9.853 1.00 85.12 189 ARG A N 1
ATOM 1514 C CA . ARG A 1 189 ? -11.484 -0.170 10.373 1.00 85.12 189 ARG A CA 1
ATOM 1515 C C . ARG A 1 189 ? -10.227 -0.658 9.667 1.00 85.12 189 ARG A C 1
ATOM 1517 O O . ARG A 1 189 ? -9.344 -1.241 10.284 1.00 85.12 189 ARG A O 1
ATOM 1524 N N . LEU A 1 190 ? -10.138 -0.427 8.366 1.00 90.25 190 LEU A N 1
ATOM 1525 C CA . LEU A 1 190 ? -8.991 -0.849 7.572 1.00 90.25 190 LEU A CA 1
ATOM 1526 C C . LEU A 1 190 ? -7.879 0.206 7.548 1.00 90.25 190 LEU A C 1
ATOM 1528 O O . LEU A 1 190 ? -6.714 -0.127 7.325 1.00 90.25 190 LEU A O 1
ATOM 1532 N N . MET A 1 191 ? -8.216 1.462 7.829 1.00 90.31 191 MET A N 1
ATOM 1533 C CA . MET A 1 191 ? -7.311 2.601 7.739 1.00 90.31 191 MET A CA 1
ATOM 1534 C C . MET A 1 191 ? -6.092 2.475 8.653 1.00 90.31 191 MET A C 1
ATOM 1536 O O . MET A 1 191 ? -4.982 2.752 8.206 1.00 90.31 191 MET A O 1
ATOM 1540 N N . VAL A 1 192 ? -6.262 2.016 9.898 1.00 85.38 192 VAL A N 1
ATOM 1541 C CA . VAL A 1 192 ? -5.127 1.825 10.823 1.00 85.38 192 VAL A CA 1
ATOM 1542 C C . VAL A 1 192 ? -4.156 0.789 10.264 1.00 85.38 192 VAL A C 1
ATOM 1544 O O . VAL A 1 192 ? -2.964 1.052 10.126 1.00 85.38 192 VAL A O 1
ATOM 1547 N N . PHE A 1 193 ? -4.675 -0.366 9.848 1.00 89.81 193 PHE A N 1
ATOM 1548 C CA . PHE A 1 193 ? -3.858 -1.415 9.248 1.00 89.81 193 PHE A CA 1
ATOM 1549 C C . PHE A 1 193 ? -3.103 -0.916 8.006 1.00 89.81 193 PHE A C 1
ATOM 1551 O O . PHE A 1 193 ? -1.903 -1.163 7.868 1.00 89.81 193 PHE A O 1
ATOM 1558 N N . PHE A 1 194 ? -3.775 -0.182 7.115 1.00 94.31 194 PHE A N 1
ATOM 1559 C CA . PHE A 1 194 ? -3.140 0.338 5.905 1.00 94.31 194 PHE A CA 1
ATOM 1560 C C . PHE A 1 194 ? -2.199 1.521 6.160 1.00 94.31 194 PHE A C 1
ATOM 1562 O O . PHE A 1 194 ? -1.219 1.671 5.429 1.00 94.31 194 PHE A O 1
ATOM 1569 N N . SER A 1 195 ? -2.400 2.287 7.232 1.00 92.44 195 SER A N 1
ATOM 1570 C CA . SER A 1 195 ? -1.427 3.261 7.739 1.00 92.44 195 SER A CA 1
ATOM 1571 C C . SER A 1 195 ? -0.143 2.560 8.189 1.00 92.44 195 SER A C 1
ATOM 1573 O O . SER A 1 195 ? 0.955 2.918 7.750 1.00 92.44 195 SER A O 1
ATOM 1575 N N . THR A 1 196 ? -0.263 1.486 8.980 1.00 92.19 196 THR A N 1
ATOM 1576 C CA . THR A 1 196 ? 0.881 0.654 9.381 1.00 92.19 196 THR A CA 1
ATOM 1577 C C . THR A 1 196 ? 1.584 0.048 8.164 1.00 92.19 196 THR A C 1
ATOM 1579 O O . THR A 1 196 ? 2.807 0.136 8.049 1.00 92.19 196 THR A O 1
ATOM 1582 N N . LEU A 1 197 ? 0.832 -0.516 7.210 1.00 96.12 197 LEU A N 1
ATOM 1583 C CA . LEU A 1 197 ? 1.402 -1.049 5.968 1.00 96.12 197 LEU A CA 1
ATOM 1584 C C . LEU A 1 197 ? 2.143 0.032 5.172 1.00 96.12 197 LEU A C 1
ATOM 1586 O O . LEU A 1 197 ? 3.225 -0.222 4.649 1.00 96.12 197 LEU A O 1
ATOM 1590 N N . THR A 1 198 ? 1.596 1.245 5.111 1.00 97.12 198 THR A N 1
ATOM 1591 C CA . THR A 1 198 ? 2.220 2.387 4.430 1.00 97.12 198 THR A CA 1
ATOM 1592 C C . THR A 1 198 ? 3.556 2.762 5.067 1.00 97.12 198 THR A C 1
ATOM 1594 O O . THR A 1 198 ? 4.519 3.017 4.345 1.00 97.12 198 THR A O 1
ATOM 1597 N N . ARG A 1 199 ? 3.667 2.726 6.402 1.00 96.06 199 ARG A N 1
ATOM 1598 C CA . ARG A 1 199 ? 4.946 2.928 7.113 1.00 96.06 199 ARG A CA 1
ATOM 1599 C C . ARG A 1 199 ? 5.970 1.854 6.751 1.00 96.06 199 ARG A C 1
ATOM 1601 O O . ARG A 1 199 ? 7.090 2.195 6.385 1.00 96.06 199 ARG A O 1
ATOM 1608 N N . ILE A 1 200 ? 5.561 0.585 6.734 1.00 97.00 200 ILE A N 1
ATOM 1609 C CA . ILE A 1 200 ? 6.417 -0.539 6.313 1.00 97.00 200 ILE A CA 1
ATOM 1610 C C . ILE A 1 200 ? 6.892 -0.353 4.861 1.00 97.00 200 ILE A C 1
ATOM 1612 O O . ILE A 1 200 ? 8.067 -0.570 4.553 1.00 97.00 200 ILE A O 1
ATOM 1616 N N . ILE A 1 201 ? 6.000 0.074 3.960 1.00 98.06 201 ILE A N 1
ATOM 1617 C CA . ILE A 1 201 ? 6.348 0.382 2.567 1.00 98.06 201 ILE A CA 1
ATOM 1618 C C . ILE A 1 201 ? 7.358 1.532 2.511 1.00 98.06 201 ILE A C 1
ATOM 1620 O O . ILE A 1 201 ? 8.371 1.394 1.828 1.00 98.06 201 ILE A O 1
ATOM 1624 N N . HIS A 1 202 ? 7.127 2.625 3.243 1.00 97.12 202 HIS A N 1
ATOM 1625 C CA . HIS A 1 202 ? 8.022 3.784 3.299 1.00 97.12 202 HIS A CA 1
ATOM 1626 C C . HIS A 1 202 ? 9.426 3.415 3.799 1.00 97.12 202 HIS A C 1
ATOM 1628 O O . HIS A 1 202 ? 10.412 3.751 3.143 1.00 97.12 202 HIS A O 1
ATOM 1634 N N . GLU A 1 203 ? 9.529 2.677 4.907 1.00 96.50 203 GLU A N 1
ATOM 1635 C CA . GLU A 1 203 ? 10.804 2.197 5.466 1.00 96.50 203 GLU A CA 1
ATOM 1636 C C . GLU A 1 203 ? 11.562 1.280 4.501 1.00 96.50 203 GLU A C 1
ATOM 1638 O O . GLU A 1 203 ? 12.791 1.199 4.520 1.00 96.50 203 GLU A O 1
ATOM 1643 N N . SER A 1 204 ? 10.829 0.628 3.599 1.00 97.75 204 SER A N 1
ATOM 1644 C CA . SER A 1 204 ? 11.397 -0.207 2.543 1.00 97.75 204 SER A CA 1
ATOM 1645 C C . SER A 1 204 ? 11.931 0.602 1.357 1.00 97.75 204 SER A C 1
ATOM 1647 O O . SER A 1 204 ? 12.492 0.015 0.430 1.00 97.75 204 SER A O 1
ATOM 1649 N N . ILE A 1 205 ? 11.832 1.936 1.400 1.00 96.56 205 ILE A N 1
ATOM 1650 C CA . ILE A 1 205 ? 12.338 2.884 0.400 1.00 96.56 205 ILE A CA 1
ATOM 1651 C C . ILE A 1 205 ? 11.766 2.532 -0.983 1.00 96.56 205 ILE A C 1
ATOM 1653 O O . ILE A 1 205 ? 12.470 1.930 -1.810 1.00 96.56 205 ILE A O 1
ATOM 1657 N N . PRO A 1 206 ? 10.475 2.833 -1.221 1.00 96.00 206 PRO A N 1
ATOM 1658 C CA . PRO A 1 206 ? 9.822 2.522 -2.481 1.00 96.00 206 PRO A CA 1
ATOM 1659 C C . PRO A 1 206 ? 10.401 3.371 -3.608 1.00 96.00 206 PRO A C 1
ATOM 1661 O O . PRO A 1 206 ? 10.984 4.436 -3.387 1.00 96.00 206 PRO A O 1
ATOM 1664 N N . LEU A 1 207 ? 10.218 2.902 -4.843 1.00 95.56 207 LEU A N 1
ATOM 1665 C CA . LEU A 1 207 ? 10.532 3.712 -6.013 1.00 95.56 207 LEU A CA 1
ATOM 1666 C C . LEU A 1 207 ? 9.663 4.970 -5.984 1.00 95.56 207 LEU A C 1
ATOM 1668 O O . LEU A 1 207 ? 8.511 4.950 -5.539 1.00 95.56 207 LEU A O 1
ATOM 1672 N N . ARG A 1 208 ? 10.221 6.074 -6.479 1.00 94.06 208 ARG A N 1
ATOM 1673 C CA . ARG A 1 208 ? 9.499 7.341 -6.552 1.00 94.06 208 ARG A CA 1
ATOM 1674 C C . ARG A 1 208 ? 8.191 7.128 -7.320 1.00 94.06 208 ARG A C 1
ATOM 1676 O O . ARG A 1 208 ? 8.206 6.498 -8.369 1.00 94.06 208 ARG A O 1
ATOM 1683 N N . GLN A 1 209 ? 7.086 7.655 -6.791 1.00 95.62 209 GLN A N 1
ATOM 1684 C CA . GLN A 1 209 ? 5.746 7.584 -7.397 1.00 95.62 209 GLN A CA 1
ATOM 1685 C C . GLN A 1 209 ? 5.122 6.177 -7.496 1.00 95.62 209 GLN A C 1
ATOM 1687 O O . GLN A 1 209 ? 4.027 6.042 -8.033 1.00 95.62 209 GLN A O 1
ATOM 1692 N N . LEU A 1 210 ? 5.762 5.133 -6.954 1.00 96.88 210 LEU A N 1
ATOM 1693 C CA . LEU A 1 210 ? 5.229 3.767 -7.006 1.00 96.88 210 LEU A CA 1
ATOM 1694 C C . LEU A 1 210 ? 3.958 3.586 -6.170 1.00 96.88 210 LEU A C 1
ATOM 1696 O O . LEU A 1 210 ? 3.097 2.796 -6.538 1.00 96.88 210 LEU A O 1
ATOM 1700 N N . PHE A 1 211 ? 3.860 4.264 -5.029 1.00 98.00 211 PHE A N 1
ATOM 1701 C CA . PHE A 1 211 ? 2.789 4.053 -4.061 1.00 98.00 211 PHE A CA 1
ATOM 1702 C C . PHE A 1 211 ? 2.349 5.376 -3.442 1.00 98.00 211 PHE A C 1
ATOM 1704 O O . PHE A 1 211 ? 3.180 6.226 -3.115 1.00 98.00 211 PHE A O 1
ATOM 1711 N N . SER A 1 212 ? 1.043 5.541 -3.275 1.00 97.75 212 SER A N 1
ATOM 1712 C CA . SER A 1 212 ? 0.419 6.603 -2.494 1.00 97.75 212 SER A CA 1
ATOM 1713 C C . SER A 1 212 ? -0.743 6.031 -1.687 1.00 97.75 212 SER A C 1
ATOM 1715 O O . SER A 1 212 ? -1.474 5.170 -2.175 1.00 97.75 212 SER A O 1
ATOM 1717 N N . PHE A 1 213 ? -0.914 6.524 -0.464 1.00 97.31 213 PHE A N 1
ATOM 1718 C CA . PHE A 1 213 ? -2.017 6.166 0.425 1.00 97.31 213 PHE A CA 1
ATOM 1719 C C . PHE A 1 213 ? -2.732 7.438 0.866 1.00 97.31 213 PHE A C 1
ATOM 1721 O O . PHE A 1 213 ? -2.097 8.382 1.332 1.00 97.31 213 PHE A O 1
ATOM 1728 N N . LEU A 1 214 ? -4.046 7.467 0.697 1.00 94.94 214 LEU A N 1
ATOM 1729 C CA . LEU A 1 214 ? -4.887 8.631 0.919 1.00 94.94 214 LEU A CA 1
ATOM 1730 C C . LEU A 1 214 ? -6.018 8.230 1.876 1.00 94.94 214 LEU A C 1
ATOM 1732 O O . LEU A 1 214 ? -6.980 7.598 1.434 1.00 94.94 214 LEU A O 1
ATOM 1736 N N . PRO A 1 215 ? -5.921 8.546 3.178 1.00 91.38 215 PRO A N 1
ATOM 1737 C CA . PRO A 1 215 ? -7.091 8.513 4.048 1.00 91.38 215 PRO A CA 1
ATOM 1738 C C . PRO A 1 215 ? -8.055 9.618 3.590 1.00 91.38 215 PRO A C 1
ATOM 1740 O O . PRO A 1 215 ? -7.626 10.762 3.406 1.00 91.38 215 PRO A O 1
ATOM 1743 N N . ILE A 1 216 ? -9.320 9.276 3.336 1.00 85.06 216 ILE A N 1
ATOM 1744 C CA . ILE A 1 216 ? -10.327 10.217 2.816 1.00 85.06 216 ILE A CA 1
ATOM 1745 C C . ILE A 1 216 ? -11.487 10.342 3.781 1.00 85.06 216 ILE A C 1
ATOM 1747 O O . ILE A 1 216 ? -12.017 9.286 4.187 1.00 85.06 216 ILE A O 1
#

Secondary structure (DSSP, 8-state):
---------------------TTTSTT-EEEE--EETTEE-PPPTT--EEEEEETTEEEEEE--GGGHHHHHHHHHTPPP-HHHHHHHHHHHHHHHHHTHHHHHHHHHHHH----HHHHHHHHHHHHHHHHHHHHS----TT----SEEEE-TT---HHHHHHHHHHHHH--EETTEE--EEEEE--HHHHHHHHHHHHHHHHT-PPTTSEEEEE-

Radius of gyration: 21.22 Å; chains: 1; bounding box: 39×84×61 Å

Foldseek 3Di:
DDDDDDDPPDDPPPPPPPPDPVPVQQDPAEEQFWFAQLDGDDDDPPADWDWDDAQRDTYTYGFDPVCPVVLQVLQAPDDDDPVLLLLLLVLLLVLLVVCVVVLLVLLCRLLVDDCSVVVSVLSVVLSVVSVVCSVPPDCPQADADDLEAEADQPDDPLSVVVSSQSVCSSPQDHNRDHGAHEYEHNHPSCSSSVSVSVVSSSSSPGGGSNYIYGYD

Organism: Schistosoma japonicum (NCBI:txid6182)

pLDDT: mean 80.9, std 19.55, range [29.45, 98.06]